Protein AF-A0A7J8JJB3-F1 (afdb_monomer)

Solvent-accessible surface area (backbone atoms only — not comparable to full-atom values): 11708 Å² total; per-residue (Å²): 131,78,92,66,51,71,69,54,49,48,55,52,50,54,56,49,52,76,64,23,88,78,77,79,64,41,34,41,50,65,46,50,57,33,52,42,16,67,71,76,39,61,60,41,69,70,53,47,36,54,67,66,67,60,65,53,83,78,41,30,84,67,40,68,43,41,62,80,69,44,50,61,42,51,53,54,52,70,67,57,80,85,47,67,52,67,65,59,34,47,58,61,51,49,77,66,23,87,81,72,76,51,42,33,49,42,71,56,54,49,52,44,44,51,70,47,88,81,57,48,55,71,66,62,44,47,68,55,50,60,88,54,48,50,100,83,43,33,28,52,64,70,46,85,68,55,47,54,49,50,32,53,56,28,30,73,70,36,56,19,56,48,24,40,74,63,41,47,78,81,70,83,72,72,75,82,82,75,79,88,76,72,86,81,75,82,84,78,85,78,87,79,91,132

Structure (mmCIF, N/CA/C/O backbone):
data_AF-A0A7J8JJB3-F1
#
_entry.id   AF-A0A7J8JJB3-F1
#
loop_
_atom_site.group_PDB
_atom_site.id
_atom_site.type_symbol
_atom_site.label_atom_id
_atom_site.label_alt_id
_atom_site.label_comp_id
_atom_site.label_asym_id
_atom_site.label_entity_id
_atom_site.label_seq_id
_atom_site.pdbx_PDB_ins_code
_atom_site.Cartn_x
_atom_site.Cartn_y
_atom_site.Cartn_z
_atom_site.occupancy
_atom_site.B_iso_or_equiv
_atom_site.auth_seq_id
_atom_site.auth_comp_id
_atom_site.auth_asym_id
_atom_site.auth_atom_id
_atom_site.pdbx_PDB_model_num
ATOM 1 N N . MET A 1 1 ? -0.558 8.044 24.199 1.00 45.81 1 MET A N 1
ATOM 2 C CA . MET A 1 1 ? -1.285 9.192 23.624 1.00 45.81 1 MET A CA 1
ATOM 3 C C . MET A 1 1 ? -0.987 9.213 22.142 1.00 45.81 1 MET A C 1
ATOM 5 O O . MET A 1 1 ? 0.178 9.096 21.772 1.00 45.81 1 MET A O 1
ATOM 9 N N . CYS A 1 2 ? -2.034 9.242 21.324 1.00 56.91 2 CYS A N 1
ATOM 10 C CA . CYS A 1 2 ? -1.898 9.369 19.880 1.00 56.91 2 CYS A CA 1
ATOM 11 C C . CYS A 1 2 ? -1.404 10.785 19.564 1.00 56.91 2 CYS A C 1
ATOM 13 O O . CYS A 1 2 ? -1.993 11.745 20.044 1.00 56.91 2 CYS A O 1
ATOM 15 N N . ASP A 1 3 ? -0.306 10.911 18.815 1.00 67.06 3 ASP A N 1
ATOM 16 C CA . ASP A 1 3 ? 0.366 12.196 18.533 1.00 67.06 3 ASP A CA 1
ATOM 17 C C . ASP A 1 3 ? -0.279 12.958 17.354 1.00 67.06 3 ASP A C 1
ATOM 19 O O . ASP A 1 3 ? 0.357 13.814 16.742 1.00 67.06 3 ASP A O 1
ATOM 23 N N . PHE A 1 4 ? -1.515 12.618 16.986 1.00 78.06 4 PHE A N 1
ATOM 24 C CA . PHE A 1 4 ? -2.214 13.215 15.848 1.00 78.06 4 PHE A CA 1
ATOM 25 C C . PHE A 1 4 ? -3.023 14.436 16.284 1.00 78.06 4 PHE A C 1
ATOM 27 O O . PHE A 1 4 ? -3.620 14.438 17.362 1.00 78.06 4 PHE A O 1
ATOM 34 N N . THR A 1 5 ? -3.055 15.474 15.448 1.00 83.81 5 THR A N 1
ATOM 35 C CA . THR A 1 5 ? -3.911 16.644 15.693 1.00 83.81 5 THR A CA 1
ATOM 36 C C . THR A 1 5 ? -5.390 16.289 15.509 1.00 83.81 5 THR A C 1
ATOM 38 O O . THR A 1 5 ? -5.725 15.264 14.910 1.00 83.81 5 THR A O 1
ATOM 41 N N . GLU A 1 6 ? -6.295 17.134 16.011 1.00 83.06 6 GLU A N 1
ATOM 42 C CA . GLU A 1 6 ? -7.740 16.950 15.799 1.00 83.06 6 GLU A CA 1
ATOM 43 C C . GLU A 1 6 ? -8.093 16.940 14.305 1.00 83.06 6 GLU A C 1
ATOM 45 O O . GLU A 1 6 ? -8.837 16.065 13.871 1.00 83.06 6 GLU A O 1
ATOM 50 N N . ASP A 1 7 ? -7.473 17.820 13.512 1.00 82.62 7 ASP A N 1
ATOM 51 C CA . ASP A 1 7 ? -7.658 17.866 12.056 1.00 82.62 7 ASP A CA 1
ATOM 52 C C . ASP A 1 7 ? -7.204 16.565 11.374 1.00 82.62 7 ASP A C 1
ATOM 54 O O . ASP A 1 7 ? -7.934 15.996 10.569 1.00 82.62 7 ASP A O 1
ATOM 58 N N . GLN A 1 8 ? -6.031 16.033 11.743 1.00 82.00 8 GLN A N 1
ATOM 59 C CA . GLN A 1 8 ? -5.553 14.749 11.211 1.00 82.00 8 GLN A CA 1
ATOM 60 C C . GLN A 1 8 ? -6.466 13.598 11.622 1.00 82.00 8 GLN A C 1
ATOM 62 O O . GLN A 1 8 ? -6.757 12.705 10.835 1.00 82.00 8 GLN A O 1
ATOM 67 N N . THR A 1 9 ? -6.939 13.619 12.865 1.00 86.31 9 THR A N 1
ATOM 68 C CA . THR A 1 9 ? -7.858 12.601 13.373 1.00 86.31 9 THR A CA 1
ATOM 69 C C . THR A 1 9 ? -9.195 12.650 12.630 1.00 86.31 9 THR A C 1
ATOM 71 O O . THR A 1 9 ? -9.774 11.598 12.361 1.00 86.31 9 THR A O 1
ATOM 74 N N . ALA A 1 10 ? -9.672 13.841 12.259 1.00 85.81 10 ALA A N 1
ATOM 75 C CA . ALA A 1 10 ? -10.858 14.013 11.429 1.00 85.81 10 ALA A CA 1
ATOM 76 C C . ALA A 1 10 ? -10.646 13.447 10.015 1.00 85.81 10 ALA A C 1
ATOM 78 O O . ALA A 1 10 ? -11.458 12.633 9.581 1.00 85.81 10 ALA A O 1
ATOM 79 N N . GLU A 1 11 ? -9.524 13.766 9.356 1.00 84.94 11 GLU A N 1
ATOM 80 C CA . GLU A 1 11 ? -9.152 13.180 8.054 1.00 84.94 11 GLU A CA 1
ATOM 81 C C . GLU A 1 11 ? -9.102 11.643 8.124 1.00 84.94 11 GLU A C 1
ATOM 83 O O . GLU A 1 11 ? -9.646 10.945 7.266 1.00 84.94 11 GLU A O 1
ATOM 88 N N . PHE A 1 12 ? -8.509 11.088 9.187 1.00 87.12 12 PHE A N 1
ATOM 89 C CA . PHE A 1 12 ? -8.433 9.638 9.378 1.00 87.12 12 PHE A CA 1
ATOM 90 C C . PHE A 1 12 ? -9.798 8.998 9.574 1.00 87.12 12 PHE A C 1
ATOM 92 O O . PHE A 1 12 ? -10.037 7.892 9.093 1.00 87.12 12 PHE A O 1
ATOM 99 N N . LYS A 1 13 ? -10.696 9.687 10.274 1.00 86.88 13 LYS A N 1
ATOM 100 C CA . LYS A 1 13 ? -12.056 9.216 10.506 1.00 86.88 13 LYS A CA 1
ATOM 101 C C . LYS A 1 13 ? -12.878 9.230 9.222 1.00 86.88 13 LYS A C 1
ATOM 103 O O . LYS A 1 13 ? -13.614 8.277 8.984 1.00 86.88 13 LYS A O 1
ATOM 108 N N . GLU A 1 14 ? -12.738 10.264 8.398 1.00 85.75 14 GLU A N 1
ATOM 109 C CA . GLU A 1 14 ? -13.388 10.332 7.087 1.00 85.75 14 GLU A CA 1
ATOM 110 C C . GLU A 1 14 ? -12.914 9.196 6.178 1.00 85.75 14 GLU A C 1
ATOM 112 O O . GLU A 1 14 ? -13.740 8.471 5.627 1.00 85.75 14 GLU A O 1
ATOM 117 N N . ALA A 1 15 ? -11.601 8.960 6.097 1.00 83.94 15 ALA A N 1
ATOM 118 C CA . ALA A 1 15 ? -11.067 7.834 5.338 1.00 83.94 15 ALA A CA 1
ATOM 119 C C . ALA A 1 15 ? -11.570 6.490 5.883 1.00 83.94 15 ALA A C 1
ATOM 121 O O . ALA A 1 15 ? -12.000 5.643 5.111 1.00 83.94 15 ALA A O 1
ATOM 122 N N . PHE A 1 16 ? -11.586 6.300 7.205 1.00 86.19 16 PHE A N 1
ATOM 123 C CA . PHE A 1 16 ? -12.094 5.079 7.836 1.00 86.19 16 PHE A CA 1
ATOM 124 C C . PHE A 1 16 ? -13.567 4.814 7.481 1.00 86.19 16 PHE A C 1
ATOM 126 O O . PHE A 1 16 ? -13.943 3.678 7.195 1.00 86.19 16 PHE A O 1
ATOM 133 N N . GLN A 1 17 ? -14.392 5.863 7.430 1.00 87.12 17 GLN A N 1
ATOM 134 C CA . GLN A 1 17 ? -15.801 5.767 7.040 1.00 87.12 17 GLN A CA 1
ATOM 135 C C . GLN A 1 17 ? -16.006 5.367 5.574 1.00 87.12 17 GLN A C 1
ATOM 137 O O . GLN A 1 17 ? -17.024 4.758 5.265 1.00 87.12 17 GLN A O 1
ATOM 142 N N . LEU A 1 18 ? -15.054 5.641 4.675 1.00 85.94 18 LEU A N 1
ATOM 143 C CA . LEU A 1 18 ? -15.139 5.178 3.282 1.00 85.94 18 LEU A CA 1
ATOM 144 C C . LEU A 1 18 ? -15.044 3.648 3.161 1.00 85.94 18 LEU A C 1
ATOM 146 O O . LEU A 1 18 ? -15.551 3.075 2.197 1.00 85.94 18 LEU A O 1
ATOM 150 N N . PHE A 1 19 ? -14.406 2.984 4.128 1.00 82.50 19 PHE A N 1
ATOM 151 C CA . PHE A 1 19 ? -14.238 1.527 4.147 1.00 82.50 19 PHE A CA 1
ATOM 152 C C . PHE A 1 19 ? -15.276 0.807 5.014 1.00 82.50 19 PHE A C 1
ATOM 154 O O . PHE A 1 19 ? -15.457 -0.408 4.868 1.00 82.50 19 PHE A O 1
ATOM 161 N N . ASP A 1 20 ? -15.965 1.545 5.885 1.00 86.81 20 ASP A N 1
ATOM 162 C CA . ASP A 1 20 ? -17.081 1.059 6.687 1.00 86.81 20 ASP A CA 1
ATOM 163 C C . ASP A 1 20 ? -18.305 0.800 5.793 1.00 86.81 20 ASP A C 1
ATOM 165 O O . ASP A 1 20 ? -19.048 1.701 5.403 1.00 86.81 20 ASP A O 1
ATOM 169 N N . ARG A 1 21 ? -18.520 -0.474 5.455 1.00 80.75 21 ARG A N 1
ATOM 170 C CA . ARG A 1 21 ? -19.661 -0.903 4.631 1.00 80.75 21 ARG A CA 1
ATOM 171 C C . ARG A 1 21 ? -20.974 -0.941 5.413 1.00 80.75 21 ARG A C 1
ATOM 173 O O . ARG A 1 21 ? -22.037 -1.013 4.798 1.00 80.75 21 ARG A O 1
ATOM 180 N N . THR A 1 22 ? -20.906 -0.966 6.741 1.00 82.12 22 THR A N 1
ATOM 181 C CA . THR A 1 22 ? -22.041 -1.177 7.646 1.00 82.12 22 THR A CA 1
ATOM 182 C C . THR A 1 22 ? -22.540 0.117 8.286 1.00 82.12 22 THR A C 1
ATOM 184 O O . THR A 1 22 ? -23.682 0.157 8.744 1.00 82.12 22 THR A O 1
ATOM 187 N N . GLY A 1 23 ? -21.738 1.181 8.266 1.00 82.62 23 GLY A N 1
ATOM 188 C CA . GLY A 1 23 ? -22.042 2.482 8.861 1.00 82.62 23 GLY A CA 1
ATOM 189 C C . GLY A 1 23 ? -22.054 2.467 10.392 1.00 82.62 23 GLY A C 1
ATOM 190 O O . GLY A 1 23 ? -22.617 3.374 11.006 1.00 82.62 23 GLY A O 1
ATOM 191 N N . ASP A 1 24 ? -21.493 1.431 11.020 1.00 87.31 24 ASP A N 1
ATOM 192 C CA . ASP A 1 24 ? -21.445 1.247 12.474 1.00 87.31 24 ASP A CA 1
ATOM 193 C C . ASP A 1 24 ? -20.131 1.746 13.101 1.00 87.31 24 ASP A C 1
ATOM 195 O O . ASP A 1 24 ? -19.903 1.588 14.305 1.00 87.31 24 ASP A O 1
ATOM 199 N N . GLY A 1 25 ? -19.278 2.392 12.303 1.00 86.50 25 GLY A N 1
ATOM 200 C CA . GLY A 1 25 ? -17.981 2.911 12.714 1.00 86.50 25 GLY A CA 1
ATOM 201 C C . GLY A 1 25 ? -16.948 1.809 12.911 1.00 86.50 25 GLY A C 1
ATOM 202 O O . GLY A 1 25 ? -16.066 1.953 13.767 1.00 86.50 25 GLY A O 1
ATOM 203 N N . LYS A 1 26 ? -17.062 0.703 12.164 1.00 91.06 26 LYS A N 1
ATOM 204 C CA . LYS A 1 26 ? -16.162 -0.448 12.255 1.00 91.06 26 LYS A CA 1
ATOM 205 C C . LYS A 1 26 ? -15.727 -0.936 10.874 1.00 91.06 26 LYS A C 1
ATOM 207 O O . LYS A 1 26 ? -16.460 -0.843 9.899 1.00 91.06 26 LYS A O 1
ATOM 212 N N . ILE A 1 27 ? -14.523 -1.493 10.808 1.00 90.81 27 ILE A N 1
ATOM 213 C CA . ILE A 1 27 ? -13.985 -2.151 9.609 1.00 90.81 27 ILE A CA 1
ATOM 214 C C . ILE A 1 27 ? -13.542 -3.566 9.952 1.00 90.81 27 ILE A C 1
ATOM 216 O O . ILE A 1 27 ? -13.226 -3.858 11.103 1.00 90.81 27 ILE A O 1
ATOM 220 N N . LEU A 1 28 ? -13.475 -4.457 8.970 1.00 90.31 28 LEU A N 1
ATOM 221 C CA . LEU A 1 28 ? -12.897 -5.783 9.176 1.00 90.31 28 LEU A CA 1
ATOM 222 C C . LEU A 1 28 ? -11.386 -5.690 9.396 1.00 90.31 28 LEU A C 1
ATOM 224 O O . LEU A 1 28 ? -10.712 -4.805 8.865 1.00 90.31 28 LEU A O 1
ATOM 228 N N . TYR A 1 29 ? -10.831 -6.661 10.120 1.00 90.69 29 TYR A N 1
ATOM 229 C CA . TYR A 1 29 ? -9.379 -6.802 10.262 1.00 90.69 29 TYR A CA 1
ATOM 230 C C . TYR A 1 29 ? -8.690 -6.896 8.893 1.00 90.69 29 TYR A C 1
ATOM 232 O O . TYR A 1 29 ? -7.629 -6.303 8.706 1.00 90.69 29 TYR A O 1
ATOM 240 N N . SER A 1 30 ? -9.332 -7.545 7.916 1.00 86.81 30 SER A N 1
ATOM 241 C CA . SER A 1 30 ? -8.848 -7.628 6.535 1.00 86.81 30 SER A CA 1
ATOM 242 C C . SER A 1 30 ? -8.743 -6.294 5.812 1.00 86.81 30 SER A C 1
ATOM 244 O O . SER A 1 30 ? -7.874 -6.149 4.963 1.00 86.81 30 SER A O 1
ATOM 246 N N . GLN A 1 31 ? -9.548 -5.304 6.195 1.00 86.19 31 GLN A N 1
ATOM 247 C CA . GLN A 1 31 ? -9.530 -3.968 5.601 1.00 86.19 31 GLN A CA 1
ATOM 248 C C . GLN A 1 31 ? -8.527 -3.031 6.289 1.00 86.19 31 GLN A C 1
ATOM 250 O O . GLN A 1 31 ? -8.242 -1.955 5.775 1.00 86.19 31 GLN A O 1
ATOM 255 N N . CYS A 1 32 ? -7.977 -3.417 7.447 1.00 88.56 32 CYS A N 1
ATOM 256 C CA . CYS A 1 32 ? -7.080 -2.568 8.234 1.00 88.56 32 CYS A CA 1
ATOM 257 C C . CYS A 1 32 ? -5.855 -2.110 7.425 1.00 88.56 32 CYS A C 1
ATOM 259 O O . CYS A 1 32 ? -5.497 -0.933 7.453 1.00 88.56 32 CYS A O 1
ATOM 261 N N . GLY A 1 33 ? -5.257 -3.027 6.655 1.00 84.81 33 GLY A N 1
ATOM 262 C CA . GLY A 1 33 ? -4.133 -2.708 5.775 1.00 84.81 33 GLY A CA 1
ATOM 263 C C . GLY A 1 33 ? -4.510 -1.681 4.707 1.00 84.81 33 GLY A C 1
ATOM 264 O O . GLY A 1 33 ? -3.793 -0.703 4.526 1.00 84.81 33 GLY A O 1
ATOM 265 N N . ASP A 1 34 ? -5.658 -1.853 4.057 1.00 82.75 34 ASP A N 1
ATOM 266 C CA . ASP A 1 34 ? -6.116 -0.963 2.985 1.00 82.75 34 ASP A CA 1
ATOM 267 C C . ASP A 1 34 ? -6.407 0.449 3.504 1.00 82.75 34 ASP A C 1
ATOM 269 O O . ASP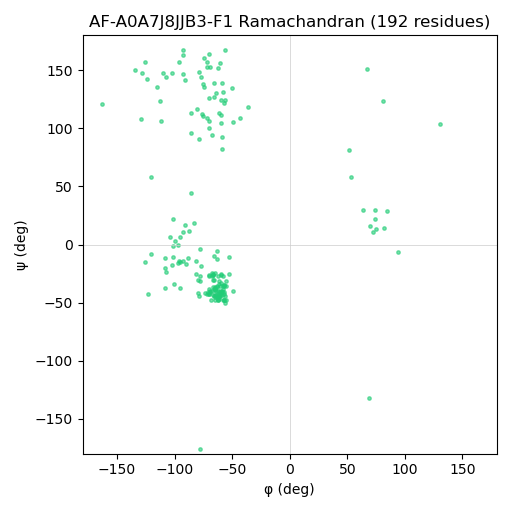 A 1 34 ? -6.044 1.429 2.858 1.00 82.75 34 ASP A O 1
ATOM 273 N N . VAL A 1 35 ? -6.977 0.570 4.710 1.00 85.19 35 VAL A N 1
ATOM 274 C CA . VAL A 1 35 ? -7.221 1.873 5.349 1.00 85.19 35 VAL A CA 1
ATOM 275 C C . VAL A 1 35 ? -5.908 2.567 5.703 1.00 85.19 35 VAL A C 1
ATOM 277 O O . VAL A 1 35 ? -5.759 3.755 5.433 1.00 85.19 35 VAL A O 1
ATOM 280 N N . MET A 1 36 ? -4.924 1.854 6.263 1.00 84.81 36 MET A N 1
ATOM 281 C CA . MET A 1 36 ? -3.600 2.440 6.528 1.00 84.81 36 MET A CA 1
ATOM 282 C C . MET A 1 36 ? -2.961 2.979 5.241 1.00 84.81 36 MET A C 1
ATOM 284 O O . MET A 1 36 ? -2.376 4.061 5.252 1.00 84.81 36 MET A O 1
ATOM 288 N N . ARG A 1 37 ? -3.147 2.265 4.129 1.00 79.69 37 ARG A N 1
ATOM 289 C CA . ARG A 1 37 ? -2.638 2.635 2.800 1.00 79.69 37 ARG A CA 1
ATOM 290 C C . ARG A 1 37 ? -3.353 3.833 2.204 1.00 79.69 37 ARG A C 1
ATOM 292 O O . ARG A 1 37 ? -2.692 4.757 1.741 1.00 79.69 37 ARG A O 1
ATOM 299 N N . ALA A 1 38 ? -4.674 3.892 2.336 1.00 78.38 38 ALA A N 1
ATOM 300 C CA . ALA A 1 38 ? -5.461 5.068 1.969 1.00 78.38 38 ALA A CA 1
ATOM 301 C C . ALA A 1 38 ? -5.051 6.327 2.759 1.00 78.38 38 ALA A C 1
ATOM 303 O O . ALA A 1 38 ? -5.202 7.444 2.272 1.00 78.38 38 ALA A O 1
ATOM 304 N N . LEU A 1 39 ? -4.488 6.153 3.959 1.00 79.25 39 LEU A N 1
ATOM 305 C CA . LEU A 1 39 ? -3.946 7.228 4.797 1.00 79.25 39 LEU A CA 1
ATOM 306 C C . LEU A 1 39 ? -2.480 7.577 4.500 1.00 79.25 39 LEU A C 1
ATOM 308 O O . LEU A 1 39 ? -1.841 8.302 5.268 1.00 79.25 39 LEU A O 1
ATOM 312 N N . GLY A 1 40 ? -1.936 7.063 3.396 1.00 74.31 40 GLY A N 1
ATOM 313 C CA . GLY A 1 40 ? -0.570 7.321 2.950 1.00 74.31 40 GLY A CA 1
ATOM 314 C C . GLY A 1 40 ? 0.495 6.586 3.760 1.00 74.31 40 GLY A C 1
ATOM 315 O O . GLY A 1 40 ? 1.671 6.941 3.674 1.00 74.31 40 GLY A O 1
ATOM 316 N N . GLN A 1 41 ? 0.103 5.598 4.571 1.00 80.00 41 GLN A N 1
ATOM 317 C CA . GLN A 1 41 ? 1.043 4.707 5.240 1.00 80.00 41 GLN A CA 1
ATOM 318 C C . GLN A 1 41 ? 1.292 3.461 4.409 1.00 80.00 41 GLN A C 1
ATOM 320 O O . GLN A 1 41 ? 0.400 2.910 3.783 1.00 80.00 41 GLN A O 1
ATOM 325 N N . ASN A 1 42 ? 2.509 2.953 4.506 1.00 73.69 42 ASN A N 1
ATOM 326 C CA . ASN A 1 42 ? 3.000 1.891 3.649 1.00 73.69 42 ASN A CA 1
ATOM 327 C C . ASN A 1 42 ? 3.407 0.654 4.483 1.00 73.69 42 ASN A C 1
ATOM 329 O O . ASN A 1 42 ? 4.573 0.265 4.462 1.00 73.69 42 ASN A O 1
ATOM 333 N N . PRO A 1 43 ? 2.494 0.051 5.283 1.00 79.50 43 PRO A N 1
ATOM 334 C CA . PRO A 1 43 ? 2.826 -1.133 6.063 1.00 79.50 43 PRO A CA 1
ATOM 335 C C . PRO A 1 43 ? 2.854 -2.394 5.197 1.00 79.50 43 PRO A C 1
ATOM 337 O O . PRO A 1 43 ? 1.997 -2.627 4.331 1.00 79.50 43 PRO A O 1
ATOM 340 N N . THR A 1 44 ? 3.786 -3.274 5.532 1.00 78.69 44 THR A N 1
ATOM 341 C CA . THR A 1 44 ? 3.831 -4.647 5.031 1.00 78.69 44 THR A CA 1
ATOM 342 C C . THR A 1 44 ? 2.728 -5.503 5.654 1.00 78.69 44 THR A C 1
ATOM 344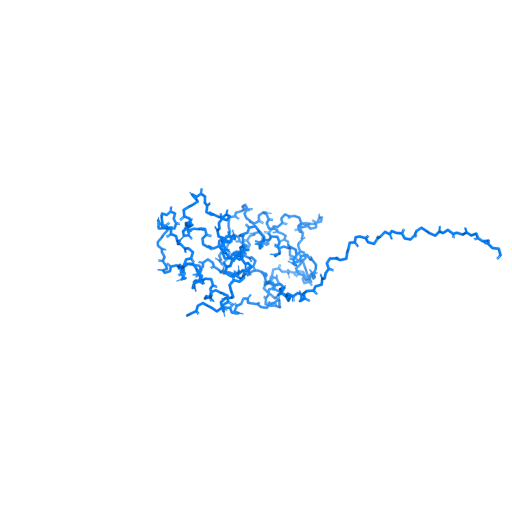 O O . THR A 1 44 ? 2.248 -5.217 6.755 1.00 78.69 44 THR A O 1
ATOM 347 N N . ASN A 1 45 ? 2.329 -6.594 4.995 1.00 80.81 45 ASN A N 1
ATOM 348 C CA . ASN A 1 45 ? 1.288 -7.479 5.534 1.00 80.81 45 ASN A CA 1
ATOM 349 C C . ASN A 1 45 ? 1.706 -8.078 6.885 1.00 80.81 45 ASN A C 1
ATOM 351 O O . ASN A 1 45 ? 0.883 -8.195 7.792 1.00 80.81 45 ASN A O 1
ATOM 355 N N . ALA A 1 46 ? 2.992 -8.388 7.057 1.00 82.31 46 ALA A N 1
ATOM 356 C CA . ALA A 1 46 ? 3.548 -8.820 8.336 1.00 82.31 46 ALA A CA 1
ATOM 357 C C . ALA A 1 46 ? 3.394 -7.763 9.448 1.00 82.31 46 ALA A C 1
ATOM 359 O O . ALA A 1 46 ? 3.075 -8.110 10.586 1.00 82.31 46 ALA A O 1
ATOM 360 N N . GLU A 1 47 ? 3.591 -6.480 9.142 1.00 83.56 47 GLU A N 1
ATOM 361 C CA . GLU A 1 47 ? 3.396 -5.399 10.113 1.00 83.56 47 GLU A CA 1
ATOM 362 C C . GLU A 1 47 ? 1.928 -5.197 10.460 1.00 83.56 47 GLU A C 1
ATOM 364 O O . GLU A 1 47 ? 1.616 -5.074 11.643 1.00 83.56 47 GLU A O 1
ATOM 369 N N . VAL A 1 48 ? 1.034 -5.228 9.464 1.00 86.69 48 VAL A N 1
ATOM 370 C CA . VAL A 1 48 ? -0.419 -5.159 9.686 1.00 86.69 48 VAL A CA 1
ATOM 371 C C . VAL A 1 48 ? -0.858 -6.294 10.614 1.00 86.69 48 VAL A C 1
ATOM 373 O O . VAL A 1 48 ? -1.525 -6.057 11.620 1.00 86.69 48 VAL A O 1
ATOM 376 N N . LEU A 1 49 ? -0.418 -7.528 10.353 1.00 87.31 49 LEU A N 1
ATOM 377 C CA . LEU A 1 49 ? -0.705 -8.668 11.228 1.00 87.31 49 LEU A CA 1
ATOM 378 C C . LEU A 1 49 ? -0.149 -8.457 12.638 1.00 87.31 49 LEU A C 1
ATOM 380 O O . LEU A 1 49 ? -0.848 -8.724 13.616 1.00 87.31 49 LEU A O 1
ATOM 384 N N . LYS A 1 50 ? 1.071 -7.929 12.760 1.00 88.56 50 LYS A N 1
ATOM 385 C CA . LYS A 1 50 ? 1.707 -7.661 14.053 1.00 88.56 50 LYS A CA 1
ATOM 386 C C . LYS A 1 50 ? 0.941 -6.620 14.870 1.00 88.56 50 LYS A C 1
ATOM 388 O O . LYS A 1 50 ? 0.726 -6.851 16.059 1.00 88.56 50 LYS A O 1
ATOM 393 N N . VAL A 1 51 ? 0.511 -5.507 14.267 1.00 89.38 51 VAL A N 1
ATOM 394 C CA . VAL A 1 51 ? -0.265 -4.469 14.978 1.00 89.38 51 VAL A CA 1
ATOM 395 C C . VAL A 1 51 ? -1.678 -4.937 15.325 1.00 89.38 51 VAL A C 1
ATOM 397 O O . VAL A 1 51 ? -2.217 -4.518 16.345 1.00 89.38 51 VAL A O 1
ATOM 400 N N . LEU A 1 52 ? -2.237 -5.871 14.550 1.00 89.25 52 LEU A N 1
ATOM 401 C CA . LEU A 1 52 ? -3.499 -6.554 14.856 1.00 89.25 52 LEU A CA 1
ATOM 402 C C . LEU A 1 52 ? -3.362 -7.661 15.922 1.00 89.25 52 LEU A C 1
ATOM 404 O O . LEU A 1 52 ? -4.367 -8.252 16.320 1.00 89.25 52 LEU A O 1
ATOM 408 N N . GLY A 1 53 ? -2.146 -7.956 16.395 1.00 88.38 53 GLY A N 1
ATOM 409 C CA . GLY A 1 53 ? -1.891 -8.972 17.420 1.00 88.38 53 GLY A CA 1
ATOM 410 C C . GLY A 1 53 ? -1.753 -10.403 16.890 1.00 88.38 53 GLY A C 1
ATOM 411 O O . GLY A 1 53 ? -2.046 -11.349 17.617 1.00 88.38 53 GLY A O 1
ATOM 412 N N . ASN A 1 54 ? -1.299 -10.572 15.646 1.00 87.25 54 ASN A N 1
ATOM 413 C CA . ASN A 1 54 ? -1.166 -11.850 14.936 1.00 87.25 54 ASN A CA 1
ATOM 414 C C . ASN A 1 54 ? -2.467 -12.675 14.933 1.00 87.25 54 ASN A C 1
ATOM 416 O O . ASN A 1 54 ? -2.479 -13.814 15.417 1.00 87.25 54 ASN A O 1
ATOM 420 N N . PRO A 1 55 ? -3.569 -12.113 14.400 1.00 87.31 55 PRO A N 1
ATOM 421 C CA . PRO A 1 55 ? -4.827 -12.834 14.280 1.00 87.31 55 PRO A CA 1
ATOM 422 C C . PRO A 1 55 ? -4.660 -14.055 13.369 1.00 87.31 55 PRO A C 1
ATOM 424 O O . PRO A 1 55 ? -3.836 -14.070 12.449 1.00 87.31 55 PRO A O 1
ATOM 427 N N . LYS A 1 56 ? -5.466 -15.089 13.604 1.00 85.62 56 LYS A N 1
ATOM 428 C CA . LYS A 1 56 ? -5.521 -16.238 12.693 1.00 85.62 56 LYS A CA 1
ATOM 429 C C . LYS A 1 56 ? -6.275 -15.871 11.407 1.00 85.62 56 LYS A C 1
ATOM 431 O O . LYS A 1 56 ? -7.042 -14.912 11.369 1.00 85.62 56 LYS A O 1
ATOM 436 N N . SER A 1 57 ? -6.073 -16.648 10.342 1.00 79.50 57 SER A N 1
ATOM 437 C CA . SER A 1 57 ? -6.664 -16.367 9.022 1.00 79.50 57 SER A CA 1
ATOM 438 C C . SER A 1 57 ? -8.201 -16.362 9.023 1.00 79.50 57 SER A C 1
ATOM 440 O O . SER A 1 57 ? -8.807 -15.598 8.277 1.00 79.50 57 SER A O 1
ATOM 442 N N . ASP A 1 58 ? -8.830 -17.160 9.884 1.00 83.50 58 ASP A N 1
ATOM 443 C CA . ASP A 1 58 ? -10.277 -17.186 10.118 1.00 83.50 58 ASP A CA 1
ATOM 444 C C . ASP A 1 58 ? -10.790 -15.928 10.834 1.00 83.50 58 ASP A C 1
ATOM 446 O O . ASP A 1 58 ? -11.936 -15.529 10.644 1.00 83.50 58 ASP A O 1
ATOM 450 N N . GLU A 1 59 ? -9.940 -15.253 11.608 1.00 85.81 59 GLU A N 1
ATOM 451 C CA . GLU A 1 59 ? -10.311 -14.042 12.338 1.00 85.81 59 GLU A CA 1
ATOM 452 C C . GLU A 1 59 ? -10.281 -12.785 11.459 1.00 85.81 59 GLU A C 1
ATOM 454 O O . GLU A 1 59 ? -11.025 -11.845 11.732 1.00 85.81 59 GLU A O 1
ATOM 459 N N . MET A 1 60 ? -9.485 -12.771 10.382 1.00 83.12 60 MET A N 1
ATOM 460 C CA . MET A 1 60 ? -9.338 -11.620 9.471 1.00 83.12 60 MET A CA 1
ATOM 461 C C . MET A 1 60 ? -10.661 -11.155 8.849 1.00 83.12 60 MET A C 1
ATOM 463 O O . MET A 1 60 ? -10.860 -9.960 8.650 1.00 83.12 60 MET A O 1
ATOM 467 N N . ASN A 1 61 ? -11.570 -12.090 8.562 1.00 83.94 61 ASN A N 1
ATOM 468 C CA . ASN A 1 61 ? -12.847 -11.811 7.893 1.00 83.94 61 ASN A CA 1
ATOM 469 C C 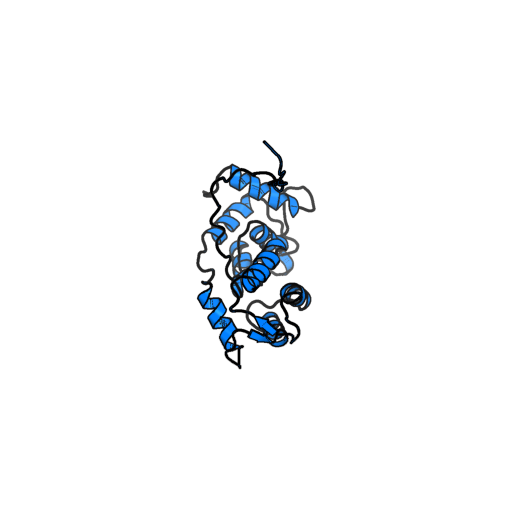. ASN A 1 61 ? -14.050 -11.822 8.846 1.00 83.94 61 ASN A C 1
ATOM 471 O O . ASN A 1 61 ? -15.191 -11.756 8.396 1.00 83.94 61 ASN A O 1
ATOM 475 N N . VAL A 1 62 ? -13.801 -11.940 10.153 1.00 84.69 62 VAL A N 1
ATOM 476 C CA . VAL A 1 62 ? -14.848 -12.032 11.181 1.00 84.69 62 VAL A CA 1
ATOM 477 C C . VAL A 1 62 ? -14.688 -10.934 12.221 1.00 84.69 62 VAL A C 1
ATOM 479 O O . VAL A 1 62 ? -15.676 -10.332 12.639 1.00 84.69 62 VAL A O 1
ATOM 482 N N . LYS A 1 63 ? -13.455 -10.665 12.662 1.00 88.31 63 LYS A N 1
ATOM 483 C CA . LYS A 1 63 ? -13.196 -9.614 13.639 1.00 88.31 63 LYS A CA 1
ATOM 484 C C . LYS A 1 63 ? -13.279 -8.249 12.980 1.00 88.31 63 LYS A C 1
ATOM 486 O O . LYS A 1 63 ? -12.756 -8.021 11.889 1.00 88.31 63 LYS A O 1
ATOM 491 N N . VAL A 1 64 ? -13.911 -7.345 13.713 1.00 90.75 64 VAL A N 1
ATOM 492 C CA . VAL A 1 64 ? -14.035 -5.939 13.361 1.00 90.75 64 VAL A CA 1
ATOM 493 C C . VAL A 1 64 ? -13.201 -5.091 14.312 1.00 90.75 64 VAL A C 1
ATOM 495 O O . VAL A 1 64 ? -13.034 -5.428 15.485 1.00 90.75 64 VAL A O 1
ATOM 498 N N . LEU A 1 65 ? -12.678 -3.993 13.793 1.00 91.19 65 LEU A N 1
ATOM 499 C CA . LEU A 1 65 ? -11.876 -3.001 14.482 1.00 91.19 65 LEU A CA 1
ATOM 500 C C . LEU A 1 65 ? -12.652 -1.686 14.481 1.00 91.19 65 LEU A C 1
ATOM 502 O O . LEU A 1 65 ? -13.225 -1.313 13.459 1.00 91.19 65 LEU A O 1
ATOM 506 N N . ASP A 1 66 ? -12.688 -0.994 15.615 1.00 92.50 66 ASP A N 1
ATOM 507 C CA . ASP A 1 66 ? -13.229 0.363 15.679 1.00 92.50 66 ASP A CA 1
ATOM 508 C C . ASP A 1 66 ? -12.123 1.413 15.498 1.00 92.50 66 ASP A C 1
ATOM 510 O O . ASP A 1 66 ? -10.923 1.125 15.544 1.00 92.50 66 ASP A O 1
ATOM 514 N N . PHE A 1 67 ? -12.546 2.654 15.285 1.00 89.06 67 PHE A N 1
ATOM 515 C CA . PHE A 1 67 ? -11.629 3.759 15.039 1.00 89.06 67 PHE A CA 1
ATOM 516 C C . PHE A 1 67 ? -10.688 4.053 16.224 1.00 89.06 67 PHE A C 1
ATOM 518 O O . PHE A 1 67 ? -9.516 4.374 16.019 1.00 89.06 67 PHE A O 1
ATOM 525 N N . GLU A 1 68 ? -11.163 3.911 17.466 1.00 89.44 68 GLU A N 1
ATOM 526 C CA . GLU A 1 68 ? -10.354 4.185 18.662 1.00 89.44 68 GLU A CA 1
ATOM 527 C C . GLU A 1 68 ? -9.203 3.185 18.819 1.00 89.44 68 GLU A C 1
ATOM 529 O O . GLU A 1 68 ? -8.095 3.574 19.195 1.00 89.44 68 GLU A O 1
ATOM 534 N N . HIS A 1 69 ? -9.430 1.916 18.472 1.00 89.50 69 HIS A N 1
ATOM 535 C CA . HIS A 1 69 ? -8.394 0.885 18.453 1.00 89.50 69 HIS A CA 1
ATOM 536 C C . HIS A 1 69 ? -7.497 0.969 17.210 1.00 89.50 69 HIS A C 1
ATOM 538 O O . HIS A 1 69 ? -6.331 0.576 17.276 1.00 89.50 69 HIS A O 1
ATOM 544 N N . PHE A 1 70 ? -7.995 1.505 16.093 1.00 90.62 70 PHE A N 1
ATOM 545 C CA . PHE A 1 70 ? -7.212 1.703 14.871 1.00 90.62 70 PHE A CA 1
ATOM 546 C C . PHE A 1 70 ? -6.138 2.795 15.014 1.00 90.62 70 PHE A C 1
ATOM 548 O O . PHE A 1 70 ? -5.011 2.613 14.550 1.00 90.62 70 PHE A O 1
ATOM 555 N N . LEU A 1 71 ? -6.434 3.910 15.693 1.00 89.69 71 LEU A N 1
ATOM 556 C CA . LEU A 1 71 ? -5.507 5.048 15.814 1.00 89.69 71 LEU A CA 1
ATOM 557 C C . LEU A 1 71 ? -4.118 4.682 16.392 1.00 89.69 71 LEU A C 1
ATOM 559 O O . LEU A 1 71 ? -3.110 5.070 15.793 1.00 89.69 71 LEU A O 1
ATOM 563 N N . PRO A 1 72 ? -4.002 3.923 17.502 1.00 89.12 72 PRO A N 1
ATOM 564 C CA . PRO A 1 72 ? -2.707 3.464 18.013 1.00 89.12 72 PRO A CA 1
ATOM 565 C C . PRO A 1 72 ? -1.938 2.562 17.036 1.00 89.12 72 PRO A C 1
ATOM 567 O O . PRO A 1 72 ? -0.703 2.604 16.990 1.00 89.12 72 PRO A O 1
ATOM 570 N N . MET A 1 73 ? -2.649 1.748 16.248 1.00 90.81 73 MET A N 1
ATOM 571 C CA . MET A 1 73 ? -2.039 0.887 15.232 1.00 90.81 73 MET A CA 1
ATOM 572 C C . MET A 1 73 ? -1.456 1.737 14.102 1.00 90.81 73 MET A C 1
ATOM 574 O O . MET A 1 73 ? -0.283 1.580 13.761 1.00 90.81 73 MET A O 1
ATOM 578 N N . LEU A 1 74 ? -2.231 2.705 13.598 1.00 87.44 74 LEU A N 1
ATOM 579 C CA . LEU A 1 74 ? -1.784 3.660 12.584 1.00 87.44 74 LEU A CA 1
ATOM 580 C C . LEU A 1 74 ? -0.568 4.459 13.063 1.00 87.44 74 LEU A C 1
ATOM 582 O O . LEU A 1 74 ? 0.396 4.617 12.322 1.00 87.44 74 LEU A O 1
ATOM 586 N N . GLN A 1 75 ? -0.568 4.920 14.316 1.00 87.69 75 GLN A N 1
ATOM 587 C CA . GLN A 1 75 ? 0.564 5.649 14.891 1.00 87.69 75 GLN A CA 1
ATOM 588 C C . GLN A 1 75 ? 1.833 4.792 14.960 1.00 87.69 75 GLN A C 1
ATOM 590 O O . GLN A 1 75 ? 2.934 5.304 14.763 1.00 87.69 75 GLN A O 1
ATOM 595 N N . THR A 1 76 ? 1.695 3.498 15.248 1.00 87.81 76 THR A N 1
ATOM 596 C CA . THR A 1 76 ? 2.828 2.566 15.294 1.00 87.81 76 THR A CA 1
ATOM 597 C C . THR A 1 76 ? 3.439 2.392 13.908 1.00 87.81 76 THR A C 1
ATOM 599 O O . THR A 1 76 ? 4.657 2.481 13.770 1.00 87.81 76 THR A O 1
ATOM 602 N N . VAL A 1 77 ? 2.599 2.225 12.883 1.00 84.31 77 VAL A N 1
ATOM 603 C CA . VAL A 1 77 ? 3.036 2.142 11.483 1.00 84.31 77 VAL A CA 1
ATOM 604 C C . VAL A 1 77 ? 3.666 3.459 11.024 1.00 84.31 77 VAL A C 1
ATOM 606 O O . VAL A 1 77 ? 4.760 3.444 10.474 1.00 84.31 77 VAL A O 1
ATOM 609 N N . ALA A 1 78 ? 3.046 4.601 11.328 1.00 81.81 78 ALA A N 1
ATOM 610 C CA . ALA A 1 78 ? 3.546 5.921 10.938 1.00 81.81 78 ALA A CA 1
ATOM 611 C C . ALA A 1 78 ? 4.885 6.295 11.589 1.00 81.81 78 ALA A C 1
ATOM 613 O O . ALA A 1 78 ? 5.635 7.119 11.068 1.00 81.81 78 ALA A O 1
ATOM 614 N N . LYS A 1 79 ? 5.202 5.700 12.743 1.00 82.81 79 LYS A N 1
ATOM 615 C CA . LYS A 1 79 ? 6.508 5.853 13.394 1.00 82.81 79 LYS A CA 1
ATOM 616 C C . LYS A 1 79 ? 7.576 4.944 12.793 1.00 82.81 79 LYS A C 1
ATOM 618 O O . LYS A 1 79 ? 8.755 5.181 13.068 1.00 82.81 79 LYS A O 1
ATOM 623 N N . ASN A 1 80 ? 7.203 3.940 12.000 1.00 76.88 80 ASN A N 1
ATOM 624 C CA . ASN A 1 80 ? 8.181 3.098 11.342 1.00 76.88 80 ASN A CA 1
ATOM 625 C C . ASN A 1 80 ? 8.805 3.838 10.151 1.00 76.88 80 ASN A C 1
ATOM 627 O O . ASN A 1 80 ? 8.140 4.131 9.161 1.00 76.88 80 ASN A O 1
ATOM 631 N N . LYS A 1 81 ? 10.096 4.154 10.273 1.00 64.50 81 LYS A N 1
ATOM 632 C CA . LYS A 1 81 ? 10.882 4.851 9.244 1.00 64.50 81 LYS A CA 1
ATOM 633 C C . LYS A 1 81 ? 11.694 3.904 8.365 1.00 64.50 81 LYS A C 1
ATOM 635 O O . LYS A 1 81 ? 12.391 4.369 7.472 1.00 64.50 81 LYS A O 1
ATOM 640 N N . ASP A 1 82 ? 11.615 2.604 8.619 1.00 65.12 82 ASP A N 1
ATOM 641 C CA . ASP A 1 82 ? 12.439 1.586 7.968 1.00 65.12 82 ASP A CA 1
ATOM 642 C C . ASP A 1 82 ? 11.831 1.124 6.629 1.00 65.12 82 ASP A C 1
ATOM 644 O O . ASP A 1 82 ? 11.713 -0.064 6.351 1.00 65.12 82 ASP A O 1
ATOM 648 N N . GLN A 1 83 ? 11.363 2.076 5.813 1.00 63.06 83 GLN A N 1
ATOM 649 C CA . GLN A 1 83 ? 10.631 1.804 4.566 1.00 63.06 83 GLN A CA 1
ATOM 650 C C . GLN A 1 83 ? 11.539 1.696 3.327 1.00 63.06 83 GLN A C 1
ATOM 652 O O . GLN A 1 83 ? 11.046 1.778 2.205 1.00 63.06 83 GLN A O 1
ATOM 657 N N . GLY A 1 84 ? 12.850 1.505 3.510 1.00 60.75 84 GLY A N 1
ATOM 658 C CA . GLY A 1 84 ? 13.833 1.474 2.421 1.00 60.75 84 GLY A CA 1
ATOM 659 C C . GLY A 1 84 ? 14.006 2.830 1.722 1.00 60.75 84 GLY A C 1
ATOM 660 O O . GLY A 1 84 ? 13.106 3.668 1.680 1.00 60.75 84 GLY A O 1
ATOM 661 N N . THR A 1 85 ? 15.188 3.083 1.178 1.00 63.97 85 THR A N 1
ATOM 662 C CA . THR A 1 85 ? 15.491 4.285 0.387 1.00 63.97 85 THR A CA 1
ATOM 663 C C . THR A 1 85 ? 15.347 3.992 -1.099 1.00 63.97 85 THR A C 1
ATOM 665 O O . THR A 1 85 ? 15.474 2.843 -1.494 1.00 63.97 85 THR A O 1
ATOM 668 N N . TYR A 1 86 ? 15.118 5.009 -1.942 1.00 65.31 86 TYR A N 1
ATOM 669 C CA . TYR A 1 86 ? 15.024 4.832 -3.404 1.00 65.31 86 TYR A CA 1
ATOM 670 C C . TYR A 1 86 ? 16.197 4.017 -3.977 1.00 65.31 86 TYR A C 1
ATOM 672 O O . TYR A 1 86 ? 15.992 3.138 -4.811 1.00 65.31 86 TYR A O 1
ATOM 680 N N . GLU A 1 87 ? 17.406 4.258 -3.465 1.00 67.50 87 GLU A N 1
ATOM 681 C CA . GLU A 1 87 ? 18.619 3.538 -3.859 1.00 67.50 87 GLU A CA 1
ATOM 682 C C . GLU A 1 87 ? 18.522 2.032 -3.573 1.00 67.50 87 GLU A C 1
ATOM 684 O O . GLU A 1 87 ? 18.871 1.232 -4.439 1.00 67.50 87 GLU A O 1
ATOM 689 N N . ASP A 1 88 ? 17.960 1.626 -2.428 1.00 70.06 88 ASP A N 1
ATOM 690 C CA . ASP A 1 88 ? 17.773 0.208 -2.085 1.00 70.06 88 ASP A CA 1
ATOM 691 C C . ASP A 1 88 ? 16.885 -0.521 -3.112 1.00 70.06 88 ASP A C 1
ATOM 693 O O . ASP A 1 88 ? 17.093 -1.701 -3.407 1.00 70.06 88 ASP A O 1
ATOM 697 N N . TYR A 1 89 ? 15.914 0.184 -3.698 1.00 68.19 89 TYR A N 1
ATOM 698 C CA . TYR A 1 89 ? 14.997 -0.376 -4.693 1.00 68.19 89 TYR A CA 1
ATOM 699 C C . TYR A 1 89 ? 15.612 -0.466 -6.082 1.00 68.19 89 TYR A C 1
ATOM 701 O O . TYR A 1 89 ? 15.461 -1.489 -6.753 1.00 68.19 89 TYR A O 1
ATOM 709 N N . VAL A 1 90 ? 16.343 0.570 -6.499 1.00 72.94 90 VAL A N 1
ATOM 710 C CA . VAL A 1 90 ? 17.085 0.555 -7.765 1.00 72.94 90 VAL A CA 1
ATOM 711 C C . VAL A 1 90 ? 18.120 -0.570 -7.753 1.00 72.94 90 VAL A C 1
ATOM 713 O O . VAL A 1 90 ? 18.198 -1.334 -8.714 1.00 72.94 90 VAL A O 1
ATOM 716 N N . GLU A 1 91 ? 18.860 -0.743 -6.654 1.00 77.56 91 GLU A N 1
ATOM 717 C CA . GLU A 1 91 ? 19.825 -1.841 -6.519 1.00 77.56 91 GLU A CA 1
ATOM 718 C C . GLU A 1 91 ? 19.140 -3.217 -6.489 1.00 77.56 91 GLU A C 1
ATOM 720 O O . GLU A 1 91 ? 19.633 -4.162 -7.106 1.00 77.56 91 GLU A O 1
ATOM 725 N N . GLY A 1 92 ? 17.977 -3.339 -5.838 1.00 74.81 92 GLY A N 1
ATOM 726 C CA . GLY A 1 92 ? 17.193 -4.576 -5.829 1.00 74.81 92 GLY A CA 1
ATOM 727 C C . GLY A 1 92 ? 16.712 -4.999 -7.222 1.00 74.81 92 GLY A C 1
ATOM 728 O O . GLY A 1 92 ? 16.767 -6.183 -7.561 1.00 74.81 92 GLY A O 1
ATOM 729 N N . LEU A 1 93 ? 16.283 -4.039 -8.047 1.00 74.94 93 LEU A N 1
ATOM 730 C CA . LEU A 1 93 ? 15.828 -4.285 -9.419 1.00 74.94 93 LEU A CA 1
ATOM 731 C C . LEU A 1 93 ? 16.986 -4.498 -10.399 1.00 74.94 93 LEU A C 1
ATOM 733 O O . LEU A 1 93 ? 16.864 -5.325 -11.303 1.00 74.94 93 LEU A O 1
ATOM 737 N N . ARG A 1 94 ? 18.141 -3.860 -10.172 1.00 81.12 94 ARG A N 1
ATOM 738 C CA . ARG A 1 94 ? 19.354 -4.047 -10.984 1.00 81.12 94 ARG A CA 1
ATOM 739 C C . ARG A 1 94 ? 19.834 -5.500 -11.017 1.00 81.12 94 ARG A C 1
ATOM 741 O O . ARG A 1 94 ? 20.416 -5.923 -12.008 1.00 81.12 94 ARG A O 1
ATOM 748 N N . VAL A 1 95 ? 19.554 -6.302 -9.986 1.00 83.25 95 VAL A N 1
ATOM 749 C CA . VAL A 1 95 ? 19.867 -7.749 -9.979 1.00 83.25 95 VAL A CA 1
ATOM 750 C C . VAL A 1 95 ? 19.162 -8.502 -11.119 1.00 83.25 95 VAL A C 1
ATOM 752 O O . VAL A 1 95 ? 19.650 -9.542 -11.567 1.00 83.25 95 VAL A O 1
ATOM 755 N N . PHE A 1 96 ? 18.031 -7.982 -11.598 1.00 78.94 96 PHE A N 1
ATOM 756 C CA . PHE A 1 96 ? 17.251 -8.556 -12.693 1.00 78.94 96 PHE A CA 1
ATOM 757 C C . PHE A 1 96 ? 17.566 -7.921 -14.054 1.00 78.94 96 PHE A C 1
ATOM 759 O O . PHE A 1 96 ? 17.241 -8.515 -15.081 1.00 78.94 96 PHE A O 1
ATOM 766 N N . ASP A 1 97 ? 18.248 -6.774 -14.082 1.00 83.75 97 ASP A N 1
ATOM 767 C CA . ASP A 1 97 ? 18.735 -6.151 -15.311 1.00 83.75 97 ASP A CA 1
ATOM 768 C C . ASP A 1 97 ? 20.017 -6.846 -15.793 1.00 83.75 97 ASP A C 1
ATOM 770 O O . ASP A 1 97 ? 21.144 -6.503 -15.429 1.00 83.75 97 ASP A O 1
ATOM 774 N N . LYS A 1 98 ? 19.836 -7.864 -16.635 1.00 81.12 98 LYS A N 1
ATOM 775 C CA . LYS A 1 98 ? 20.947 -8.624 -17.228 1.00 81.12 98 LYS A CA 1
ATOM 776 C C . LYS A 1 98 ? 21.782 -7.795 -18.200 1.00 81.12 98 LYS A C 1
ATOM 778 O O . LYS A 1 98 ? 22.931 -8.156 -18.454 1.00 81.12 98 LYS A O 1
ATOM 783 N N . GLU A 1 99 ? 21.199 -6.751 -18.782 1.00 83.00 99 GLU A N 1
ATOM 784 C CA . GLU A 1 99 ? 21.831 -5.932 -19.817 1.00 83.00 99 GLU A CA 1
ATOM 785 C C . GLU A 1 99 ? 22.509 -4.683 -19.234 1.00 83.00 99 GLU A C 1
ATOM 787 O O . GLU A 1 99 ? 23.354 -4.085 -19.901 1.00 83.00 99 GLU A O 1
ATOM 792 N N . GLY A 1 100 ? 22.195 -4.321 -17.986 1.00 84.38 100 GLY A N 1
ATOM 793 C CA . GLY A 1 100 ? 22.703 -3.134 -17.301 1.00 84.38 100 GLY A CA 1
ATOM 794 C C . GLY A 1 100 ? 22.273 -1.835 -17.982 1.00 84.38 100 GLY A C 1
ATOM 795 O O . GLY A 1 100 ? 23.032 -0.865 -17.980 1.00 84.38 100 GLY A O 1
ATOM 796 N N . ASN A 1 101 ? 21.114 -1.840 -18.641 1.00 83.94 101 ASN A N 1
ATOM 797 C CA . ASN A 1 101 ? 20.599 -0.729 -19.436 1.00 83.94 101 ASN A CA 1
ATOM 798 C C . ASN A 1 101 ? 19.538 0.113 -18.700 1.00 83.94 101 ASN A C 1
ATOM 800 O O . ASN A 1 101 ? 18.993 1.043 -19.298 1.00 83.94 101 ASN A O 1
ATOM 804 N N . GLY A 1 102 ? 19.252 -0.195 -17.431 1.00 83.50 102 GLY A N 1
ATOM 805 C CA . GLY A 1 102 ? 18.250 0.495 -16.620 1.00 83.50 102 GLY A CA 1
ATOM 806 C C . GLY A 1 102 ? 16.820 0.012 -16.877 1.00 83.50 102 GLY A C 1
ATOM 807 O O . GLY A 1 102 ? 15.860 0.670 -16.467 1.00 83.50 102 GLY A O 1
ATOM 808 N N . THR A 1 103 ? 16.652 -1.129 -17.555 1.00 85.31 103 THR A N 1
ATOM 809 C CA . THR A 1 103 ? 15.346 -1.737 -17.829 1.00 85.31 103 THR A CA 1
ATOM 810 C C . THR A 1 103 ? 15.312 -3.206 -17.420 1.00 85.31 103 THR A C 1
ATOM 812 O O . THR A 1 103 ? 16.308 -3.916 -17.487 1.00 85.31 103 THR A O 1
ATOM 815 N N . VAL A 1 104 ? 14.146 -3.677 -16.984 1.00 85.62 104 VAL A N 1
ATOM 816 C CA . VAL A 1 104 ? 13.904 -5.096 -16.687 1.00 85.62 104 VAL A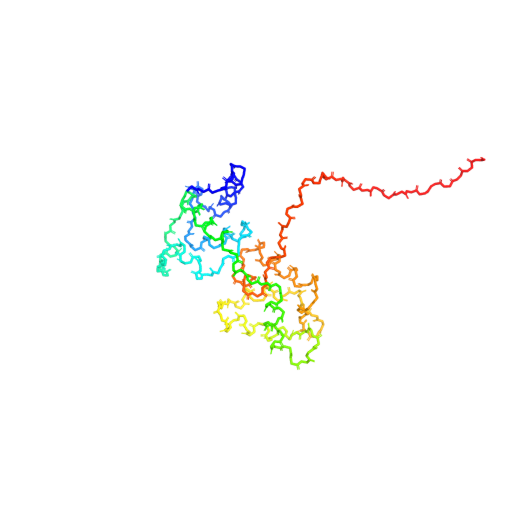 CA 1
ATOM 817 C C . VAL A 1 104 ? 12.709 -5.556 -17.503 1.00 85.62 104 VAL A C 1
ATOM 819 O O . VAL A 1 104 ? 11.746 -4.809 -17.683 1.00 85.62 104 VAL A O 1
ATOM 822 N N . MET A 1 105 ? 12.742 -6.791 -18.000 1.00 87.12 105 MET A N 1
ATOM 823 C CA . MET A 1 105 ? 11.618 -7.334 -18.753 1.00 87.12 105 MET A CA 1
ATOM 824 C C . MET A 1 105 ? 10.394 -7.434 -17.835 1.00 87.12 105 MET A C 1
ATOM 826 O O . MET A 1 105 ? 10.472 -7.993 -16.738 1.00 87.12 105 MET A O 1
ATOM 830 N N . GLY A 1 106 ? 9.240 -6.934 -18.274 1.00 84.94 106 GLY A N 1
ATOM 831 C CA . GLY A 1 106 ? 8.026 -6.924 -17.460 1.00 84.94 106 GLY A CA 1
ATOM 832 C C . GLY A 1 106 ? 7.641 -8.326 -16.991 1.00 84.94 106 GLY A C 1
ATOM 833 O O . GLY A 1 106 ? 7.258 -8.513 -15.841 1.00 84.94 106 GLY A O 1
ATOM 834 N N . ALA A 1 107 ? 7.865 -9.349 -17.821 1.00 86.56 107 ALA A N 1
ATOM 835 C CA . ALA A 1 107 ? 7.694 -10.753 -17.440 1.00 86.56 107 ALA A CA 1
ATOM 836 C C . ALA A 1 107 ? 8.552 -11.185 -16.228 1.00 86.56 107 ALA A C 1
ATOM 838 O O . ALA A 1 107 ? 8.091 -11.983 -15.410 1.00 86.56 107 ALA A O 1
ATOM 839 N N . GLU A 1 108 ? 9.775 -10.665 -16.087 1.00 83.38 108 GLU A N 1
ATOM 840 C CA . GLU A 1 108 ? 10.649 -10.952 -14.942 1.00 83.38 108 GLU A CA 1
ATOM 841 C C . GLU A 1 108 ? 10.137 -10.258 -13.679 1.00 83.38 108 GLU A C 1
ATOM 843 O O . GLU A 1 108 ? 10.037 -10.906 -12.638 1.00 83.38 108 GLU A O 1
ATOM 848 N N . ILE A 1 109 ? 9.706 -8.996 -13.787 1.00 81.31 109 ILE A N 1
ATOM 849 C CA . ILE A 1 109 ? 9.052 -8.277 -12.683 1.00 81.31 109 ILE A CA 1
ATOM 850 C C . ILE A 1 109 ? 7.805 -9.029 -12.216 1.00 81.31 109 ILE A C 1
ATOM 852 O O . ILE A 1 109 ? 7.664 -9.301 -11.02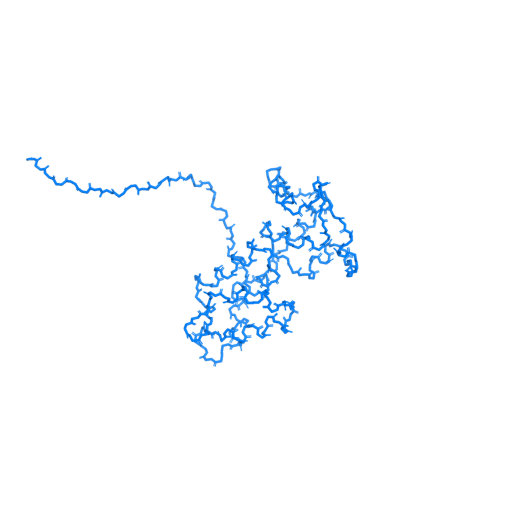3 1.00 81.31 109 ILE A O 1
ATOM 856 N N . ARG A 1 110 ? 6.938 -9.458 -13.143 1.00 85.31 110 ARG A N 1
ATOM 857 C CA . ARG A 1 110 ? 5.744 -10.244 -12.801 1.00 85.31 110 ARG A CA 1
ATOM 858 C C . ARG A 1 110 ? 6.107 -11.512 -12.041 1.00 85.31 110 ARG A C 1
ATOM 860 O O . ARG A 1 110 ? 5.518 -11.796 -11.001 1.00 85.31 110 ARG A O 1
ATOM 867 N N . HIS A 1 111 ? 7.096 -12.258 -12.535 1.00 84.06 111 HIS A N 1
ATOM 868 C CA . HIS A 1 111 ? 7.541 -13.489 -11.893 1.00 84.06 111 HIS A CA 1
ATOM 869 C C . HIS A 1 111 ? 8.070 -13.238 -10.477 1.00 84.06 111 HIS A C 1
A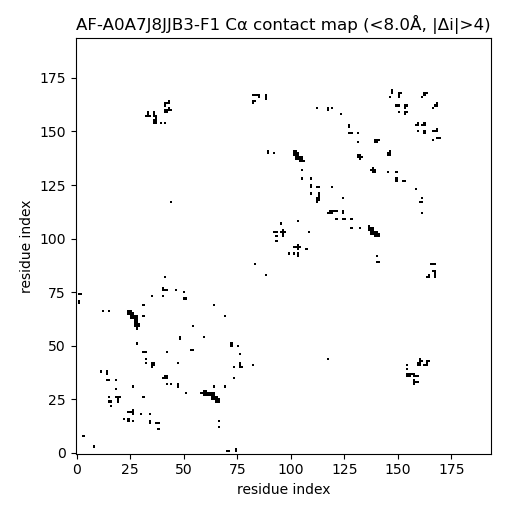TOM 871 O O . HIS A 1 111 ? 7.731 -13.975 -9.553 1.00 84.06 111 HIS A O 1
ATOM 877 N N . VAL A 1 112 ? 8.866 -12.189 -10.283 1.00 81.50 112 VAL A N 1
ATOM 878 C CA . VAL A 1 112 ? 9.422 -11.821 -8.977 1.00 81.50 112 VAL A CA 1
ATOM 879 C C . VAL A 1 112 ? 8.311 -11.478 -7.983 1.00 81.50 112 VAL A C 1
ATOM 881 O O . VAL A 1 112 ? 8.302 -12.035 -6.886 1.00 81.50 112 VAL A O 1
ATOM 884 N N . LEU A 1 113 ? 7.336 -10.652 -8.376 1.00 77.75 113 LEU A N 1
ATOM 885 C CA . LEU A 1 113 ? 6.260 -10.182 -7.492 1.00 77.75 113 LEU A CA 1
ATOM 886 C C . LEU A 1 113 ? 5.284 -11.292 -7.053 1.00 77.75 113 LEU A C 1
ATOM 888 O O . LEU A 1 113 ? 4.711 -11.217 -5.964 1.00 77.75 113 LEU A O 1
ATOM 892 N N . VAL A 1 114 ? 5.118 -12.356 -7.850 1.00 80.75 114 VAL A N 1
ATOM 893 C CA . VAL A 1 114 ? 4.294 -13.521 -7.458 1.00 80.75 114 VAL A CA 1
ATOM 894 C C . VAL A 1 114 ? 5.081 -14.611 -6.716 1.00 80.75 114 VAL A C 1
ATOM 896 O O . VAL A 1 114 ? 4.481 -15.476 -6.071 1.00 80.75 114 VAL A O 1
ATOM 899 N N . THR A 1 115 ? 6.419 -14.615 -6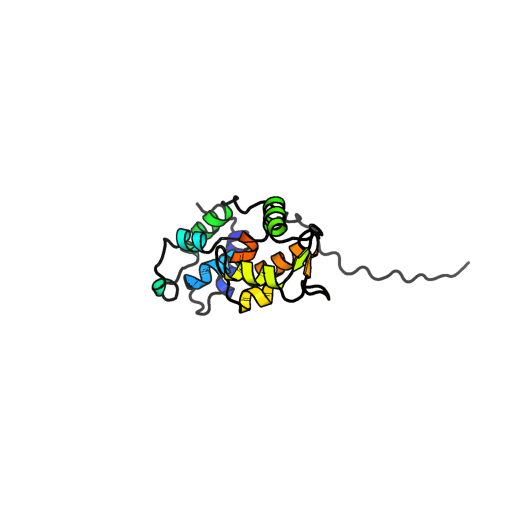.781 1.00 72.81 115 THR A N 1
ATOM 900 C CA . THR A 1 115 ? 7.245 -15.700 -6.211 1.00 72.81 115 THR A CA 1
ATOM 901 C C . THR A 1 115 ? 8.021 -15.320 -4.954 1.00 72.81 115 THR A C 1
ATOM 903 O O . THR A 1 115 ? 8.134 -16.160 -4.054 1.00 72.81 115 THR A O 1
ATOM 906 N N . LEU A 1 116 ? 8.536 -14.092 -4.864 1.00 72.12 116 LEU A N 1
ATOM 907 C CA . LEU A 1 116 ? 9.467 -13.655 -3.825 1.00 72.12 116 LEU A CA 1
ATOM 908 C C . LEU A 1 116 ? 8.802 -12.705 -2.816 1.00 72.12 116 LEU A C 1
ATOM 910 O O . LEU A 1 116 ? 7.968 -11.877 -3.160 1.00 72.12 116 LEU A O 1
ATOM 914 N N . GLY A 1 117 ? 9.199 -12.813 -1.545 1.00 72.75 117 GLY A N 1
ATOM 915 C CA . GLY A 1 117 ? 8.735 -11.916 -0.483 1.00 72.75 117 GLY A CA 1
ATOM 916 C C . GLY A 1 117 ? 7.256 -12.085 -0.108 1.00 72.75 117 GLY A C 1
ATOM 917 O O . GLY A 1 117 ? 6.792 -13.194 0.165 1.00 72.75 117 GLY A O 1
ATOM 918 N N . GLU A 1 118 ? 6.536 -10.960 -0.023 1.00 71.56 118 GLU A N 1
ATOM 919 C CA . GLU A 1 118 ? 5.080 -10.935 0.174 1.00 71.56 118 GLU A CA 1
ATOM 920 C C . GLU A 1 118 ? 4.402 -11.049 -1.189 1.00 71.56 118 GLU A C 1
ATOM 922 O O . GLU A 1 118 ? 4.259 -10.063 -1.902 1.00 71.56 118 GLU A O 1
ATOM 927 N N . LYS A 1 119 ? 4.031 -12.281 -1.543 1.00 72.50 119 LYS A N 1
ATOM 928 C CA . LYS A 1 119 ? 3.470 -12.617 -2.853 1.00 72.50 119 LYS A CA 1
ATOM 929 C C . LYS A 1 119 ? 2.189 -11.840 -3.140 1.00 72.50 119 LYS A C 1
ATOM 931 O O . LYS A 1 119 ? 1.312 -11.772 -2.277 1.00 72.50 119 LYS A O 1
ATOM 936 N N . MET A 1 120 ? 2.062 -11.376 -4.377 1.00 75.06 120 MET A N 1
ATOM 937 C CA . MET A 1 120 ? 0.800 -10.887 -4.933 1.00 75.06 120 MET A CA 1
ATOM 938 C C . MET A 1 120 ? 0.031 -11.970 -5.660 1.00 75.06 120 MET A C 1
ATOM 940 O O . MET A 1 120 ? 0.582 -12.983 -6.101 1.00 75.06 120 MET A O 1
ATOM 944 N N . THR A 1 121 ? -1.245 -11.682 -5.858 1.00 81.12 121 THR A N 1
ATOM 945 C CA . THR A 1 121 ? -2.045 -12.311 -6.901 1.00 81.12 121 THR A CA 1
ATOM 946 C C . THR A 1 121 ? -1.636 -11.802 -8.286 1.00 81.12 121 THR A C 1
ATOM 948 O O . THR A 1 121 ? -1.163 -10.676 -8.441 1.00 81.12 121 THR A O 1
ATOM 951 N N . GLU A 1 122 ? -1.832 -12.627 -9.315 1.00 81.19 122 GLU A N 1
ATOM 952 C CA . GLU A 1 122 ? -1.545 -12.246 -10.708 1.00 81.19 122 GLU A CA 1
ATOM 953 C C . GLU A 1 122 ? -2.312 -10.985 -11.130 1.00 81.19 122 GLU A C 1
ATOM 955 O O . GLU A 1 122 ? -1.784 -10.149 -11.854 1.00 81.19 122 GLU A O 1
ATOM 960 N N . GLU A 1 123 ? -3.531 -10.821 -10.618 1.00 80.06 123 GLU A N 1
ATOM 961 C CA . GLU A 1 123 ? -4.389 -9.664 -10.870 1.00 80.06 123 GLU A CA 1
ATOM 962 C C . GLU A 1 123 ? -3.754 -8.371 -10.347 1.00 80.06 123 GLU A C 1
ATOM 964 O O . GLU A 1 123 ? -3.694 -7.372 -11.062 1.00 80.06 123 GLU A O 1
ATOM 969 N N . GLU A 1 124 ? -3.249 -8.380 -9.111 1.00 74.69 124 GLU A N 1
ATOM 970 C CA . GLU A 1 124 ? -2.586 -7.213 -8.525 1.00 74.69 124 GLU A CA 1
ATOM 971 C C . GLU A 1 124 ? -1.295 -6.855 -9.261 1.00 74.69 124 GLU A C 1
ATOM 973 O O . GLU A 1 124 ? -1.023 -5.674 -9.479 1.00 74.69 124 GLU A O 1
ATOM 978 N N . VAL A 1 125 ? -0.531 -7.866 -9.678 1.00 78.44 125 VAL A N 1
ATOM 979 C CA . VAL A 1 125 ? 0.684 -7.676 -10.476 1.00 78.44 125 VAL A CA 1
ATOM 980 C C . VAL A 1 125 ? 0.358 -7.078 -11.837 1.00 78.44 125 VAL A C 1
ATOM 982 O O . VAL A 1 125 ? 1.050 -6.163 -12.276 1.00 78.44 125 VAL A O 1
ATOM 985 N N . GLU A 1 126 ? -0.688 -7.565 -12.502 1.00 81.31 126 GLU A N 1
ATOM 986 C CA . GLU A 1 126 ? -1.093 -7.050 -13.807 1.00 81.31 126 GLU A CA 1
ATOM 987 C C . GLU A 1 126 ? -1.490 -5.580 -13.714 1.00 81.31 126 GLU A C 1
ATOM 989 O O . GLU A 1 126 ? -1.065 -4.777 -14.533 1.00 81.31 126 GLU A O 1
ATOM 994 N N . MET A 1 127 ? -2.237 -5.203 -12.676 1.00 72.94 127 MET A N 1
ATOM 995 C CA . MET A 1 127 ? -2.634 -3.811 -12.456 1.00 72.94 127 MET A CA 1
ATOM 996 C C . MET A 1 127 ? -1.450 -2.897 -12.129 1.00 72.94 127 MET A C 1
ATOM 998 O O . MET A 1 127 ? -1.530 -1.705 -12.399 1.00 72.94 127 MET A O 1
ATOM 1002 N N . LEU A 1 128 ? -0.368 -3.440 -11.566 1.00 73.12 128 LEU A N 1
ATOM 1003 C CA . LEU A 1 128 ? 0.860 -2.695 -11.313 1.00 73.12 128 LEU A CA 1
ATOM 1004 C C . LEU A 1 128 ? 1.697 -2.550 -12.587 1.00 73.12 128 LEU A C 1
ATOM 1006 O O . LEU A 1 128 ? 2.200 -1.476 -12.870 1.00 73.12 128 LEU A O 1
ATOM 1010 N N . VAL A 1 129 ? 1.860 -3.612 -13.372 1.00 76.50 129 VAL A N 1
ATOM 1011 C CA . VAL A 1 129 ? 2.732 -3.596 -14.558 1.00 76.50 129 VAL A CA 1
ATOM 1012 C C . VAL A 1 129 ? 2.059 -2.934 -15.769 1.00 76.50 129 VAL A C 1
ATOM 1014 O O . VAL A 1 129 ? 2.736 -2.322 -16.603 1.00 76.50 129 VAL A O 1
ATOM 1017 N N . ALA A 1 130 ? 0.731 -3.023 -15.873 1.00 74.50 130 ALA A N 1
ATOM 1018 C CA . ALA A 1 130 ? -0.025 -2.480 -16.993 1.00 74.50 130 ALA A CA 1
ATOM 1019 C C . ALA A 1 130 ? 0.174 -0.962 -17.130 1.00 74.50 130 ALA A C 1
ATOM 1021 O O . ALA A 1 130 ? -0.099 -0.191 -16.218 1.00 74.50 130 ALA A O 1
ATOM 1022 N N . GLY A 1 131 ? 0.619 -0.527 -18.312 1.00 73.75 131 GLY A N 1
ATOM 1023 C CA . GLY A 1 131 ? 0.841 0.890 -18.628 1.00 73.75 131 GLY A CA 1
ATOM 1024 C C . GLY A 1 131 ? 2.271 1.390 -18.409 1.00 73.75 131 GLY A C 1
ATOM 1025 O O . GLY A 1 131 ? 2.581 2.507 -18.822 1.00 73.75 131 GLY A O 1
ATOM 1026 N N . HIS A 1 132 ? 3.151 0.563 -17.837 1.00 76.94 132 HIS A N 1
ATOM 1027 C CA . HIS A 1 132 ? 4.561 0.905 -17.605 1.00 76.94 132 HIS A CA 1
ATOM 1028 C C . HIS A 1 132 ? 5.536 0.168 -18.520 1.00 76.94 132 HIS A C 1
ATOM 1030 O O . HIS A 1 132 ? 6.707 0.539 -18.601 1.00 76.94 132 HIS A O 1
ATOM 1036 N N . GLU A 1 133 ? 5.046 -0.845 -19.228 1.00 83.25 133 GLU A N 1
ATOM 1037 C CA . GLU A 1 133 ? 5.802 -1.534 -20.263 1.00 83.25 133 GLU A CA 1
ATOM 1038 C C . GLU A 1 133 ? 5.918 -0.680 -21.526 1.00 83.25 133 GLU A C 1
ATOM 1040 O O . GLU A 1 133 ? 4.948 -0.084 -22.003 1.00 83.25 133 GLU A O 1
ATOM 1045 N N . ASP A 1 134 ? 7.120 -0.644 -22.086 1.00 84.19 134 ASP A N 1
ATOM 1046 C CA . ASP A 1 134 ? 7.370 -0.062 -23.393 1.00 84.19 134 ASP A CA 1
ATOM 1047 C C . ASP A 1 134 ? 6.930 -1.001 -24.537 1.00 84.19 134 ASP A C 1
ATOM 1049 O O . ASP A 1 134 ? 6.368 -2.081 -24.340 1.00 84.19 134 ASP A O 1
ATOM 1053 N N . SER A 1 135 ? 7.200 -0.597 -25.781 1.00 84.38 135 SER A N 1
ATOM 1054 C CA . SER A 1 135 ? 6.876 -1.405 -26.970 1.00 84.38 135 SER A CA 1
ATOM 1055 C C . SER A 1 135 ? 7.617 -2.748 -27.038 1.00 84.38 135 SER A C 1
ATOM 1057 O O . SER A 1 135 ? 7.256 -3.598 -27.852 1.00 84.38 135 SER A O 1
ATOM 1059 N N . ASN A 1 136 ? 8.633 -2.941 -26.200 1.00 83.31 136 ASN A N 1
ATOM 1060 C CA . ASN A 1 136 ? 9.438 -4.148 -26.108 1.00 83.31 136 ASN A CA 1
ATOM 1061 C C . ASN A 1 136 ? 9.029 -5.018 -24.905 1.00 83.31 136 ASN A C 1
ATOM 1063 O O . ASN A 1 136 ? 9.587 -6.102 -24.736 1.00 83.31 136 ASN A O 1
ATOM 1067 N N . GLY A 1 137 ? 8.048 -4.589 -24.101 1.00 85.25 137 GLY A N 1
ATOM 1068 C CA . GLY A 1 137 ? 7.656 -5.283 -22.875 1.00 85.25 137 GLY A CA 1
ATOM 1069 C C . GLY A 1 137 ? 8.666 -5.099 -21.741 1.00 85.25 137 GLY A C 1
ATOM 1070 O O . GLY A 1 137 ? 8.741 -5.941 -20.846 1.00 85.25 137 GLY A O 1
ATOM 1071 N N . CYS A 1 138 ? 9.478 -4.043 -21.790 1.00 85.56 138 CYS A N 1
ATOM 1072 C CA . CYS A 1 138 ? 10.458 -3.701 -20.767 1.00 85.56 138 CYS A CA 1
ATOM 1073 C C . CYS A 1 138 ? 9.944 -2.555 -19.891 1.00 85.56 138 CYS A C 1
ATOM 1075 O O . CYS A 1 138 ? 9.223 -1.669 -20.348 1.00 85.56 138 CYS A O 1
ATOM 1077 N N . ILE A 1 139 ? 10.331 -2.571 -18.618 1.00 84.25 139 ILE A N 1
ATOM 1078 C CA . ILE A 1 139 ? 9.992 -1.556 -17.622 1.00 84.25 139 ILE A CA 1
ATOM 1079 C C . ILE A 1 139 ? 11.277 -0.831 -17.238 1.00 84.25 139 ILE A C 1
ATOM 1081 O O . ILE A 1 139 ? 12.240 -1.457 -16.790 1.00 84.25 139 ILE A O 1
ATOM 1085 N N . ASN A 1 140 ? 11.289 0.490 -17.402 1.00 82.06 140 ASN A N 1
ATOM 1086 C CA . ASN A 1 140 ? 12.397 1.333 -16.968 1.00 82.06 140 ASN A CA 1
ATOM 1087 C C . ASN A 1 140 ? 12.292 1.603 -15.461 1.00 82.06 140 ASN A C 1
ATOM 1089 O O . ASN A 1 140 ? 11.334 2.234 -15.011 1.00 82.06 140 ASN A O 1
ATOM 1093 N N . TYR A 1 141 ? 13.279 1.136 -14.693 1.00 75.62 141 TYR A N 1
ATOM 1094 C CA . TYR A 1 141 ? 13.311 1.292 -13.237 1.00 75.62 141 TYR A CA 1
ATOM 1095 C C . TYR A 1 141 ? 14.239 2.420 -12.756 1.00 75.62 141 TYR A C 1
ATOM 1097 O O . TYR A 1 141 ? 14.171 2.794 -11.588 1.00 75.62 141 TYR A O 1
ATOM 1105 N N . GLU A 1 142 ? 15.081 2.988 -13.628 1.00 72.19 142 GLU A N 1
ATOM 1106 C CA . GLU A 1 142 ? 15.936 4.142 -13.300 1.00 72.19 142 GLU A CA 1
ATOM 1107 C C . GLU A 1 142 ? 15.278 5.493 -13.651 1.00 72.19 142 GLU A C 1
ATOM 1109 O O . GLU A 1 142 ? 15.722 6.546 -13.192 1.00 72.19 142 GLU A O 1
ATOM 1114 N N . GLY A 1 143 ? 14.204 5.496 -14.447 1.00 62.78 143 GLY A N 1
ATOM 1115 C CA . GLY A 1 143 ? 13.507 6.713 -14.864 1.00 62.78 143 GLY A CA 1
ATOM 1116 C C . GLY A 1 143 ? 12.705 7.375 -13.737 1.00 62.78 143 GLY A C 1
ATOM 1117 O O . GLY A 1 143 ? 11.617 6.906 -13.406 1.00 62.78 143 GLY A O 1
ATOM 1118 N N . GLU A 1 144 ? 13.175 8.530 -13.245 1.00 48.25 144 GLU A N 1
ATOM 1119 C CA . GLU A 1 144 ? 12.591 9.336 -12.145 1.00 48.25 144 GLU A CA 1
ATOM 1120 C C . GLU A 1 144 ? 11.094 9.712 -12.296 1.00 48.25 144 GLU A C 1
ATOM 1122 O O . GLU A 1 144 ? 10.485 10.196 -11.346 1.00 48.25 144 GLU A O 1
ATOM 1127 N N . GLY A 1 145 ? 10.470 9.496 -13.462 1.00 45.31 145 GLY A N 1
ATOM 1128 C CA . GLY A 1 145 ? 9.052 9.798 -13.711 1.00 45.31 145 GLY A CA 1
ATOM 1129 C C . GLY A 1 145 ? 8.115 8.589 -13.831 1.00 45.31 145 GLY A C 1
ATOM 1130 O O . GLY A 1 145 ? 6.907 8.753 -13.678 1.00 45.31 145 GLY A O 1
ATOM 1131 N N . GLN A 1 146 ? 8.627 7.385 -14.109 1.00 46.47 146 GLN A N 1
ATOM 1132 C CA . GLN A 1 146 ? 7.789 6.194 -14.342 1.00 46.47 146 GLN A CA 1
ATOM 1133 C C . GLN A 1 146 ? 7.705 5.288 -13.116 1.00 46.47 146 GLN A C 1
ATOM 1135 O O . GLN A 1 146 ? 6.638 4.737 -12.846 1.00 46.47 146 GLN A O 1
ATOM 1140 N N . THR A 1 147 ? 8.785 5.196 -12.337 1.00 46.44 147 THR A N 1
ATOM 1141 C CA . THR A 1 147 ? 8.763 4.532 -11.032 1.00 46.44 147 THR A CA 1
ATOM 1142 C C . THR A 1 147 ? 7.915 5.313 -10.039 1.00 46.44 147 THR A C 1
ATOM 1144 O O . THR A 1 147 ? 7.104 4.704 -9.372 1.00 46.44 147 THR A O 1
ATOM 1147 N N . GLY A 1 148 ? 7.952 6.649 -10.010 1.00 41.53 148 GLY A N 1
ATOM 1148 C CA . GLY A 1 148 ? 7.036 7.435 -9.163 1.00 41.53 148 GLY A CA 1
ATOM 1149 C C . GLY A 1 148 ? 5.548 7.160 -9.444 1.00 41.53 148 GLY A C 1
ATOM 1150 O O . GLY A 1 148 ? 4.763 6.989 -8.515 1.00 41.53 148 GLY A O 1
ATOM 1151 N N . ALA A 1 149 ? 5.172 7.018 -10.719 1.00 39.25 149 ALA A N 1
ATOM 1152 C CA . ALA A 1 149 ? 3.787 6.776 -11.132 1.00 39.25 149 ALA A CA 1
ATOM 1153 C C . ALA A 1 149 ? 3.272 5.369 -10.769 1.00 39.25 149 ALA A C 1
ATOM 1155 O O . ALA A 1 149 ? 2.139 5.250 -10.307 1.00 39.25 149 ALA A O 1
ATOM 1156 N N . LEU A 1 150 ? 4.113 4.328 -10.889 1.00 47.31 150 LEU A N 1
ATOM 1157 C CA . LEU A 1 150 ? 3.802 2.956 -10.436 1.00 47.31 150 LEU A CA 1
ATOM 1158 C C . LEU A 1 150 ? 3.410 2.898 -8.955 1.00 47.31 150 LEU A C 1
ATOM 1160 O O . LEU A 1 150 ? 2.636 2.053 -8.512 1.00 47.31 150 LEU A O 1
ATOM 1164 N N . VAL A 1 151 ? 3.994 3.801 -8.181 1.00 48.09 151 VAL A N 1
ATOM 1165 C CA . VAL A 1 151 ? 4.028 3.773 -6.720 1.00 48.09 151 VAL A CA 1
ATOM 1166 C C . VAL A 1 151 ? 2.902 4.613 -6.167 1.00 48.09 151 VAL A C 1
ATO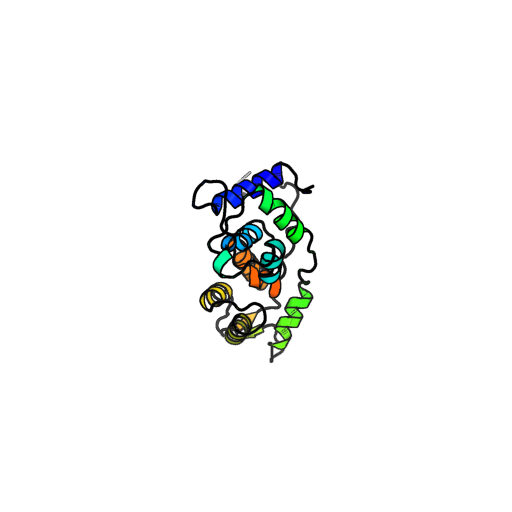M 1168 O O . VAL A 1 151 ? 2.251 4.220 -5.202 1.00 48.09 151 VAL A O 1
ATOM 1171 N N . GLU A 1 152 ? 2.629 5.730 -6.832 1.00 39.81 152 GLU A N 1
ATOM 1172 C CA . GLU A 1 152 ? 1.513 6.612 -6.538 1.00 39.81 152 GLU A CA 1
ATOM 1173 C C . GLU A 1 152 ? 0.171 5.963 -6.929 1.00 39.81 152 GLU A C 1
ATOM 1175 O O . GLU A 1 152 ? -0.755 5.962 -6.119 1.00 39.81 152 GLU A O 1
ATOM 1180 N N . GLU A 1 153 ? 0.079 5.275 -8.077 1.00 40.34 153 GLU A N 1
ATOM 1181 C CA . GLU A 1 153 ? -1.104 4.475 -8.459 1.00 40.34 153 GLU A CA 1
ATOM 1182 C C . GLU A 1 153 ? -1.337 3.281 -7.509 1.00 40.34 153 GLU A C 1
ATOM 1184 O O . GLU A 1 153 ? -2.465 3.050 -7.055 1.00 40.34 153 GLU A O 1
ATOM 1189 N N . ALA A 1 154 ? -0.278 2.550 -7.130 1.00 45.50 154 ALA A N 1
ATOM 1190 C CA . ALA A 1 154 ? -0.372 1.435 -6.180 1.00 45.50 154 ALA A CA 1
ATOM 1191 C C . ALA A 1 154 ? -0.763 1.884 -4.755 1.00 45.50 154 ALA A C 1
ATOM 1193 O O . ALA A 1 154 ? -1.440 1.138 -4.035 1.00 45.50 154 ALA A O 1
ATOM 1194 N N . ALA A 1 155 ? -0.380 3.101 -4.354 1.00 39.62 155 ALA A N 1
ATOM 1195 C CA . ALA A 1 155 ? -0.760 3.707 -3.079 1.00 39.62 155 ALA A CA 1
ATOM 1196 C C . ALA A 1 155 ? -2.232 4.167 -3.057 1.00 39.62 155 ALA A C 1
ATOM 1198 O O . ALA A 1 155 ? -2.933 3.908 -2.077 1.00 39.62 155 ALA A O 1
ATOM 1199 N N . ILE A 1 156 ? -2.739 4.773 -4.141 1.00 37.06 156 ILE A N 1
ATOM 1200 C CA . ILE A 1 156 ? -4.125 5.281 -4.236 1.00 37.06 156 ILE A CA 1
ATOM 1201 C C . ILE A 1 156 ? -5.164 4.146 -4.206 1.00 37.06 156 ILE A C 1
ATOM 1203 O O . ILE A 1 156 ? -6.265 4.327 -3.687 1.00 37.06 156 ILE A O 1
ATOM 1207 N N . GLN A 1 157 ? -4.827 2.955 -4.712 1.00 37.22 157 GLN A N 1
ATOM 1208 C CA . GLN A 1 157 ? -5.761 1.821 -4.794 1.00 37.22 157 GLN A CA 1
ATOM 1209 C C . GLN A 1 157 ? -5.715 0.861 -3.587 1.00 37.22 157 GLN A C 1
ATOM 1211 O O . GLN A 1 157 ? -6.301 -0.219 -3.645 1.00 37.22 157 GLN A O 1
ATOM 1216 N N . GLY A 1 158 ? -5.031 1.220 -2.492 1.00 42.19 158 GLY A N 1
ATOM 1217 C CA . GLY A 1 158 ? -4.949 0.381 -1.284 1.00 42.19 158 GLY A CA 1
ATOM 1218 C C . GLY A 1 158 ? -4.067 -0.868 -1.433 1.00 42.19 158 GLY A C 1
ATOM 1219 O O . GLY A 1 158 ? -4.042 -1.716 -0.547 1.00 42.19 158 GLY A O 1
ATOM 1220 N N . ARG A 1 159 ? -3.288 -0.979 -2.516 1.00 48.00 159 ARG A N 1
ATOM 1221 C CA . ARG A 1 159 ? -2.512 -2.179 -2.902 1.00 48.00 159 ARG A CA 1
ATOM 1222 C C . ARG A 1 159 ? -1.022 -2.073 -2.565 1.00 48.00 159 ARG A C 1
ATOM 1224 O O . ARG A 1 159 ? -0.177 -2.776 -3.114 1.00 48.00 159 ARG A O 1
ATOM 1231 N N . SER A 1 160 ? -0.704 -1.200 -1.613 1.00 40.88 160 SER A N 1
ATOM 1232 C CA . SER A 1 160 ? 0.654 -0.794 -1.240 1.00 40.88 160 SER A CA 1
ATOM 1233 C C . SER A 1 160 ? 1.555 -1.898 -0.677 1.00 40.88 160 SER A C 1
ATOM 1235 O O . SER A 1 160 ? 2.731 -1.630 -0.469 1.00 40.88 160 SER A O 1
ATOM 1237 N N . SER A 1 161 ? 1.092 -3.126 -0.431 1.00 37.88 161 SER A N 1
ATOM 1238 C CA . SER A 1 161 ? 1.956 -4.193 0.111 1.00 37.88 161 SER A CA 1
ATOM 1239 C C . SER A 1 161 ? 3.240 -4.402 -0.713 1.00 37.88 161 SER A C 1
ATOM 1241 O O . SER A 1 161 ? 4.254 -4.823 -0.157 1.00 37.88 161 SER A O 1
ATOM 1243 N N . ILE A 1 162 ? 3.214 -4.048 -2.008 1.00 39.28 162 ILE A N 1
ATOM 1244 C CA . ILE A 1 162 ? 4.386 -4.057 -2.893 1.00 39.28 162 ILE A CA 1
ATOM 1245 C C . ILE A 1 162 ? 4.953 -2.708 -3.279 1.00 39.28 162 ILE A C 1
ATOM 1247 O O . ILE A 1 162 ? 6.158 -2.647 -3.467 1.00 39.28 162 ILE A O 1
ATOM 1251 N N . ALA A 1 163 ? 4.194 -1.612 -3.255 1.00 36.12 163 ALA A N 1
ATOM 1252 C CA . ALA A 1 163 ? 4.829 -0.295 -3.262 1.00 36.12 163 ALA A CA 1
ATOM 1253 C C . ALA A 1 163 ? 5.804 -0.211 -2.072 1.00 36.12 163 ALA A C 1
ATOM 1255 O O . ALA A 1 163 ? 6.996 -0.096 -2.256 1.00 36.12 163 ALA A O 1
ATOM 1256 N N . SER A 1 164 ? 5.389 -0.542 -0.854 1.00 35.31 164 SER A N 1
ATOM 1257 C CA . SER A 1 164 ? 6.247 -0.481 0.343 1.00 35.31 164 SER A CA 1
ATOM 1258 C C . SER A 1 164 ? 7.439 -1.459 0.387 1.00 35.31 164 SER A C 1
ATOM 1260 O O . SER A 1 164 ? 8.258 -1.358 1.296 1.00 35.31 164 SER A O 1
ATOM 1262 N N . ARG A 1 165 ? 7.517 -2.432 -0.536 1.00 39.38 165 ARG A N 1
ATOM 1263 C CA . ARG A 1 165 ? 8.612 -3.422 -0.655 1.00 39.38 165 ARG A CA 1
ATOM 1264 C C . ARG A 1 165 ? 9.340 -3.399 -1.999 1.00 39.38 165 ARG A C 1
ATOM 1266 O O . ARG A 1 165 ? 10.379 -4.041 -2.123 1.00 39.38 165 ARG A O 1
ATOM 1273 N N . THR A 1 166 ? 8.849 -2.640 -2.972 1.00 36.03 166 THR A N 1
ATOM 1274 C CA . THR A 1 166 ? 9.432 -2.490 -4.314 1.00 36.03 166 THR A CA 1
ATOM 1275 C C . THR A 1 166 ? 9.679 -1.017 -4.671 1.00 36.03 166 THR A C 1
ATOM 1277 O O . THR A 1 166 ? 10.481 -0.760 -5.560 1.00 36.03 166 THR A O 1
ATOM 1280 N N . PHE A 1 167 ? 9.095 -0.055 -3.943 1.00 34.06 167 PHE A N 1
ATOM 1281 C CA . PHE A 1 167 ? 9.252 1.386 -4.145 1.00 34.06 167 PHE A CA 1
ATOM 1282 C C . PHE A 1 167 ? 8.819 2.286 -2.943 1.00 34.06 167 PHE A C 1
ATOM 1284 O O . PHE A 1 167 ? 7.639 2.365 -2.581 1.00 34.06 167 PHE A O 1
ATOM 1291 N N . PRO A 1 168 ? 9.700 3.109 -2.356 1.00 33.34 168 PRO A N 1
ATOM 1292 C CA . PRO A 1 168 ? 9.335 3.960 -1.236 1.00 33.34 168 PRO A CA 1
ATOM 1293 C C . PRO A 1 168 ? 8.586 5.196 -1.748 1.00 33.34 168 PRO A C 1
ATOM 1295 O O . PRO A 1 168 ? 8.857 5.720 -2.828 1.00 33.34 168 PRO A O 1
ATOM 1298 N N . ASN A 1 169 ? 7.659 5.702 -0.942 1.00 32.78 169 ASN A N 1
ATOM 1299 C CA . ASN A 1 169 ? 6.952 6.945 -1.228 1.00 32.78 169 ASN A CA 1
ATOM 1300 C C . ASN A 1 169 ? 7.981 8.086 -1.436 1.00 32.78 169 ASN A C 1
ATOM 1302 O O . ASN A 1 169 ? 8.807 8.298 -0.537 1.00 32.78 169 ASN A O 1
ATOM 1306 N N . PRO A 1 170 ? 7.974 8.821 -2.568 1.00 34.25 170 PRO A N 1
ATOM 1307 C CA . PRO A 1 170 ? 8.748 10.045 -2.701 1.00 34.25 170 PRO A CA 1
ATOM 1308 C C . PRO A 1 170 ? 8.106 11.032 -1.742 1.00 34.25 170 PRO A C 1
ATOM 1310 O O . PRO A 1 170 ? 7.074 11.613 -2.056 1.00 34.25 170 PRO A O 1
ATOM 1313 N N . GLY A 1 171 ? 8.651 11.102 -0.524 1.00 35.56 171 GLY A N 1
ATOM 1314 C CA . GLY A 1 171 ? 7.996 11.715 0.619 1.00 35.56 171 GLY A CA 1
ATOM 1315 C C . GLY A 1 171 ? 7.191 12.936 0.206 1.00 35.56 171 GLY A C 1
ATOM 1316 O O . GLY A 1 171 ? 7.758 13.897 -0.316 1.00 35.56 171 GLY A O 1
ATOM 1317 N N . LEU A 1 172 ? 5.875 12.879 0.433 1.00 35.03 172 LEU A N 1
ATOM 1318 C CA . LEU A 1 172 ? 5.015 14.051 0.426 1.00 35.03 172 LEU A CA 1
ATOM 1319 C C . LEU A 1 172 ? 5.567 15.003 1.488 1.00 3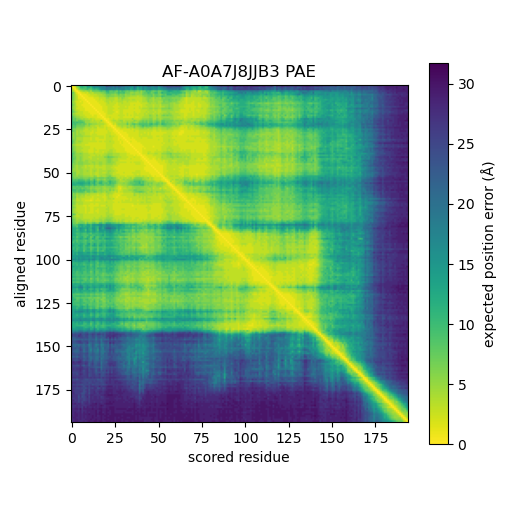5.03 172 LEU A C 1
ATOM 1321 O O . LEU A 1 172 ? 5.106 15.070 2.630 1.00 35.03 172 LEU A O 1
ATOM 1325 N N . GLN A 1 173 ? 6.585 15.768 1.106 1.00 31.19 173 GLN A N 1
ATOM 1326 C CA . GLN A 1 173 ? 6.857 17.063 1.663 1.00 31.19 173 GLN A CA 1
ATOM 1327 C C . GLN A 1 173 ? 5.579 17.832 1.363 1.00 31.19 173 GLN A C 1
ATOM 1329 O O . GLN A 1 173 ? 5.402 18.353 0.264 1.00 31.19 173 GLN A O 1
ATOM 1334 N N . LYS A 1 174 ? 4.642 17.813 2.322 1.00 34.22 174 LYS A N 1
ATOM 1335 C CA . LYS A 1 174 ? 3.475 18.687 2.319 1.00 34.22 174 LYS A CA 1
ATOM 1336 C C . LYS A 1 174 ? 3.995 20.060 1.924 1.00 34.22 174 LYS A C 1
ATOM 1338 O O . LYS A 1 174 ? 4.727 20.671 2.700 1.00 34.22 174 LYS A O 1
ATOM 1343 N N . VAL A 1 175 ? 3.665 20.516 0.718 1.00 32.72 175 VAL A N 1
ATOM 1344 C CA . VAL A 1 175 ? 3.867 21.912 0.352 1.00 32.72 175 VAL A CA 1
ATOM 1345 C C . VAL A 1 175 ? 3.007 22.708 1.332 1.00 32.72 175 VAL A C 1
ATOM 1347 O O . VAL A 1 175 ? 1.784 22.537 1.348 1.00 32.72 175 VAL A O 1
ATOM 1350 N N . PRO A 1 176 ? 3.600 23.509 2.233 1.00 33.72 176 PRO A N 1
ATOM 1351 C CA . PRO A 1 176 ? 2.805 24.270 3.172 1.00 33.72 176 PRO A CA 1
ATOM 1352 C C . PRO A 1 176 ? 2.096 25.369 2.378 1.00 33.72 176 PRO A C 1
ATOM 1354 O O . PRO A 1 176 ? 2.724 26.319 1.927 1.00 33.72 176 PRO A O 1
ATOM 1357 N N . GLY A 1 177 ? 0.787 25.208 2.176 1.00 47.22 177 GLY A N 1
ATOM 1358 C CA . GLY A 1 177 ? -0.142 26.268 1.783 1.00 47.22 177 GLY A CA 1
ATOM 1359 C C . GLY A 1 177 ? 0.261 27.110 0.567 1.00 47.22 177 GLY A C 1
ATOM 1360 O O . GLY A 1 177 ? 0.688 28.251 0.714 1.00 47.22 177 GLY A O 1
ATOM 1361 N N . GLY A 1 178 ? 0.011 26.610 -0.643 1.00 35.09 178 GLY A N 1
ATOM 1362 C CA . GLY A 1 178 ? 0.011 27.418 -1.866 1.00 35.09 178 GLY A CA 1
ATOM 1363 C C . GLY A 1 178 ? -1.402 27.513 -2.429 1.00 35.09 178 GLY A C 1
ATOM 1364 O O . GLY A 1 178 ? -1.923 26.531 -2.942 1.00 35.09 178 GLY A O 1
ATOM 1365 N N . LYS A 1 179 ? -2.046 28.676 -2.296 1.00 34.31 179 LYS A N 1
ATOM 1366 C CA . LYS A 1 179 ? -3.406 28.937 -2.793 1.00 34.31 179 LYS A CA 1
ATOM 1367 C C . LYS A 1 179 ? -3.545 28.524 -4.261 1.00 34.31 179 LYS A C 1
ATOM 1369 O O . LYS A 1 179 ? -2.710 28.905 -5.076 1.00 34.31 179 LYS A O 1
ATOM 1374 N N . ALA A 1 180 ? -4.642 27.840 -4.587 1.00 35.03 180 ALA A N 1
ATOM 1375 C CA . ALA A 1 180 ? -5.081 27.604 -5.955 1.00 35.03 180 ALA A CA 1
ATOM 1376 C C . ALA A 1 180 ? -5.089 28.928 -6.740 1.00 35.03 180 ALA A C 1
ATOM 1378 O O . ALA A 1 180 ? -5.952 29.784 -6.536 1.00 35.03 180 ALA A O 1
ATOM 1379 N N . GLN A 1 181 ? -4.105 29.118 -7.618 1.00 34.88 181 GLN A N 1
ATOM 1380 C CA . GLN A 1 181 ? -4.190 30.115 -8.673 1.00 34.88 181 GLN A CA 1
ATOM 1381 C C . GLN A 1 181 ? -4.911 29.448 -9.836 1.00 34.88 181 GLN A C 1
ATOM 1383 O O . GLN A 1 181 ? -4.432 28.472 -10.407 1.00 34.88 181 GLN A O 1
ATOM 1388 N N . GLY A 1 182 ? -6.117 29.947 -10.109 1.00 38.34 182 GLY A N 1
ATOM 1389 C CA . GLY A 1 182 ? -6.950 29.502 -11.217 1.00 38.34 182 GLY A CA 1
ATOM 1390 C C . GLY A 1 182 ? -6.241 29.625 -12.571 1.00 38.34 182 GLY A C 1
ATOM 1391 O O . GLY A 1 182 ? -5.198 30.276 -12.679 1.00 38.34 182 GLY A O 1
ATOM 1392 N N . PRO A 1 183 ? -6.805 29.002 -13.616 1.00 33.91 183 PRO A N 1
ATOM 1393 C CA . PRO A 1 183 ? -6.145 28.852 -14.903 1.00 33.91 183 PRO A CA 1
ATOM 1394 C C . PRO A 1 183 ? -5.753 30.212 -15.493 1.00 33.91 183 PRO A C 1
ATOM 1396 O O . PRO A 1 183 ? -6.593 31.088 -15.712 1.00 33.91 183 PRO A O 1
ATOM 1399 N N . VAL A 1 184 ? -4.454 30.372 -15.755 1.00 44.06 184 VAL A N 1
ATOM 1400 C CA . VAL A 1 184 ? -3.893 31.478 -16.535 1.00 44.06 184 VAL A CA 1
ATOM 1401 C C . VAL A 1 184 ? -4.509 31.424 -17.931 1.00 44.06 184 VAL A C 1
ATOM 1403 O O . VAL A 1 184 ? -4.253 30.503 -18.703 1.00 44.06 184 VAL A O 1
ATOM 1406 N N . GLN A 1 185 ? -5.341 32.415 -18.254 1.00 44.31 185 GLN A N 1
ATOM 1407 C CA . GLN A 1 185 ? -5.828 32.606 -19.616 1.00 44.31 185 GLN A CA 1
ATOM 1408 C C . GLN A 1 185 ? -4.655 32.980 -20.539 1.00 44.31 185 GLN A C 1
ATOM 1410 O O . GLN A 1 185 ? -3.810 33.798 -20.155 1.00 44.31 185 GLN A O 1
ATOM 1415 N N . PRO A 1 186 ? -4.594 32.434 -21.765 1.00 41.41 186 PRO A N 1
ATOM 1416 C CA . PRO A 1 186 ? -3.550 32.777 -22.717 1.00 41.41 186 PRO A CA 1
ATOM 1417 C C . PRO A 1 186 ? -3.683 34.243 -23.145 1.00 41.41 186 PRO A C 1
ATOM 1419 O O . PRO A 1 186 ? -4.739 34.700 -23.586 1.00 41.41 186 PRO A O 1
ATOM 1422 N N . ARG A 1 187 ? -2.583 34.993 -23.008 1.00 43.88 187 ARG A N 1
ATOM 1423 C CA . ARG A 1 187 ? -2.440 36.360 -23.522 1.00 43.88 187 ARG A CA 1
ATOM 1424 C C . ARG A 1 187 ? -2.625 36.346 -25.037 1.00 43.88 187 ARG A C 1
ATOM 1426 O O . ARG A 1 187 ? -1.710 35.982 -25.770 1.00 43.88 187 ARG A O 1
ATOM 1433 N N . ASN A 1 188 ? -3.784 36.801 -25.499 1.00 43.28 188 ASN A N 1
ATOM 1434 C CA . ASN A 1 188 ? -3.969 37.145 -26.898 1.00 43.28 188 ASN A CA 1
ATOM 1435 C C . ASN A 1 188 ? -3.264 38.479 -27.163 1.00 43.28 188 ASN A C 1
ATOM 1437 O O . ASN A 1 188 ? -3.676 39.528 -26.666 1.00 43.28 188 ASN A O 1
ATOM 1441 N N . GLY A 1 189 ? -2.172 38.417 -27.926 1.00 50.69 189 GLY A N 1
ATOM 1442 C CA . GLY A 1 189 ? -1.533 39.593 -28.492 1.00 50.69 189 GLY A CA 1
ATOM 1443 C C . GLY A 1 189 ? -2.526 40.353 -29.366 1.00 50.69 189 GLY A C 1
ATOM 1444 O O . GLY A 1 189 ? -3.193 39.768 -30.220 1.00 50.69 189 GLY A O 1
ATOM 1445 N N . ARG A 1 190 ? -2.618 41.665 -29.154 1.00 47.78 190 ARG A N 1
ATOM 1446 C CA . ARG A 1 190 ? -3.288 42.566 -30.084 1.00 47.78 190 ARG A CA 1
ATOM 1447 C C . ARG A 1 190 ? -2.360 43.727 -30.400 1.00 47.78 190 ARG A C 1
ATOM 1449 O O . ARG A 1 190 ? -2.077 44.569 -29.556 1.00 47.78 190 ARG A O 1
ATOM 1456 N N . SER A 1 191 ? -1.865 43.674 -31.626 1.00 49.19 191 SER A N 1
ATOM 1457 C CA . SER A 1 191 ? -1.219 44.732 -32.388 1.00 49.19 191 SER A CA 1
ATOM 1458 C C . SER A 1 191 ? -2.156 45.933 -32.601 1.00 49.19 191 SER A C 1
ATOM 1460 O O . SER A 1 191 ? -3.374 45.749 -32.639 1.00 49.19 191 SER A O 1
ATOM 1462 N N . GLY A 1 192 ? -1.572 47.115 -32.828 1.00 44.19 192 GLY A N 1
ATOM 1463 C CA . GLY A 1 192 ? -2.234 48.327 -33.350 1.00 44.19 192 GLY A CA 1
ATOM 1464 C C . GLY A 1 192 ? -1.923 49.560 -32.498 1.00 44.19 192 GLY A C 1
ATOM 1465 O O . GLY A 1 192 ? -2.350 49.604 -31.352 1.00 44.19 192 GLY A O 1
ATOM 1466 N N . GLU A 1 193 ? -1.033 50.445 -32.974 1.00 45.56 193 GLU A N 1
ATOM 1467 C CA . GLU A 1 193 ? -1.368 51.795 -33.505 1.00 45.56 193 GLU A CA 1
ATOM 1468 C C . GLU A 1 193 ? -1.556 52.820 -32.364 1.00 45.56 193 GLU A C 1
ATOM 1470 O O . GLU A 1 193 ? -2.312 52.579 -31.432 1.00 45.56 193 GLU A O 1
ATOM 1475 N N . VAL A 1 194 ? -0.854 53.955 -32.294 1.00 43.00 194 VAL A N 1
ATOM 1476 C CA . VAL A 1 194 ? -0.372 54.910 -33.310 1.00 43.00 194 VAL A CA 1
ATOM 1477 C C . VAL A 1 194 ? 0.890 55.640 -32.840 1.00 43.00 194 VAL A C 1
ATOM 1479 O O . VAL A 1 194 ? 1.111 55.702 -31.609 1.00 43.00 194 VAL A O 1
#

Secondary structure (DSSP, 8-state):
-----HHHHHHHHHHHHHH-SSSSSEEEGGGHHHHHHHTT----HHHHHHHTTS--TTTTTT-EEEHHHHHHHHHHHHT---S--HHHHHHHHHTT-SS-SSEEEHHHHHHHHHHSSSPPPHHHHHHHHTTTB-TTSEEESS-TTHHHHHHHHHHHTT-TTTHHHH----------------------------

Mean predicted aligned error: 13.53 Å

Radius of gyration: 20.98 Å; Cα contacts (8 Å, |Δi|>4): 209; chains: 1; bounding box: 45×72×57 Å

Nearest PDB structures (foldseek):
  1br1-assembly1_B  TM=9.566E-01  e=3.005E-18  Gallus gallus
  8qyq-assembly1_C  TM=9.575E-01  e=4.776E-17  Bos taurus
  6ysy-assembly1_B  TM=9.596E-01  e=4.776E-17  Oryctolagus cuniculus
  8efe-assembly1_B  TM=9.284E-01  e=3.026E-15  Mus musculus
  7qio-assembly4_O  TM=8.823E-01  e=5.729E-15  Mus musculus

Organism: Rousettus aegyptiacus (NCBI:txid9407)

Sequence (194 aa):
MCDFTEDQTAEFKEAFQLFDRTGDGKILYSQCGDVMRALGQNPTNAEVLKVLGNPKSDEMNVKVLDFEHFLPMLQTVAKNKDQGTYEDYVEGLRVFDKEGNGTVMGAEIRHVLVTLGEKMTEEEVEMLVAGHEDSNGCINYEGEGQTGALVEEAAIQGRSSIASRTFPNPGLQKVPGGKAQGPVQPRNGRSGEV

InterPro domains:
  IPR002048 EF-hand domain [PS50222] (7-42)
  IPR002048 EF-hand domain [PS50222] (84-119)
  IPR002048 EF-hand domain [SM00054] (11-39)
  IPR002048 EF-hand domain [SM00054] (88-116)
  IPR002048 EF-hand domain [cd00051] (94-142)
  IPR011992 EF-hand domain pair [SSF47473] (4-142)
  IPR050230 Calmodulin/Myosin light chain/Troponin C-like [PTHR23048] (4-143)

pLDDT: mean 70.41, std 19.41, range [31.19, 92.5]

Foldseek 3Di:
DQPDDPVLLVVLQVLQCVQPPPNPQKHFLLCLLLSLLQSVFQDAPVLSCVLVVNDDPVRRGPDIDHSVSSRVSSSVRVPDPPLDDLVRLQVVCVVQVPPSPQKHQLVVVLVCQQPDDRHDDSVLSCQLQPPQADPVNIHRSVDPPRLQVSLVSCSNRSNSNVCSVNNDHPDCPPPPDDDDDPDDDDDDDDDDDD